Protein AF-A0A813GK64-F1 (afdb_monomer)

Sequence (312 aa):
AVILQTVPEFREGGPAFFWLEVVATAVFTMELILRFLGSESASAFASNGFNMVDLVAVLPGYFDLLMLLFPGSQAEDAKSLRLLRLMWMIRILRLVKVARHSKLLSASVIVLTKVWCSSILVILSALGFLTIVSASLMYYVESDECELLGVSCEGFTSIPAAFWFSISTLTTVGYGDVVPAKTMGKILAGFMSVCGVIVVALAGAMLSFDFADHFSEARWPEDEDRHGRLELQNVKSKELQEFAMEFRRAWDGLAACLKNTAAQQRAKAEVAGEASPLTMMPVLRLIEERGRVLCAEAQACANAIDVATVQD

Organism: Polarella glacialis (NCBI:txid89957)

Secondary structure (DSSP, 8-state):
-TTTTTSGGGSS--HHHHHHHHHHHHHHHHHHHHHHHTSS-HHHHHH-HHHHHHHHHHHHHHHHHHHHH-TT----SHHHHHHHHHHHHHGGGGGHHHHHH-HHHHHHHHHHHHHIIIIIHHHHHHHHHHHHHHHHHHHHHHHHHHHHHT---TT-SSHHHHHHHHHHHHTT---SSS---SHHHHHHHHHHHHHHHHHHHHHHHHHHHHHHHHHHHTTS-TTTHHHHHHHHHHHHHHHHHHHHHHHHHHHHHHHHHHHHHHHHHHHHHHHHT-------HHHHHHHHHHHHHHHHHHHHHHHHHHHHHHH-

Foldseek 3Di:
DLVQCVPPVCVPVDVVVLVVLLVVLVVLVVVLVVVCVVDPDPVSQVPDPLSVLSVQLSVLSVVVVVCVVCVVPPPPDPVVVVVNVVSSVSNVSVVLNVLVVDPVSVLVVVLCVVCVVPLVVVLCVQLVVLLLVLLVVLLVVQVPVCVVVVHDSQQNPDSVSSSVVSVCLLCVVCPVSHDRPDPVNVVSSVVSSVVSVLSVVVSVLSSVLSSVVSVLVVPDDPVCVLVSVLVSLVVNLVVLVVSLVVVLVVLVVVLVVVVVVLVVQVVVCVVVVDDDPDDCVVVSVVSVVVNVVVSVVSVVVSVVSVVVSVPD

Solvent-accessible surface area (backbone atoms only — not comparable to full-atom values): 17233 Å² total; per-residue (Å²): 100,78,79,48,40,73,39,79,92,37,48,78,53,52,73,66,48,56,51,51,47,52,51,53,36,51,53,52,48,50,54,50,49,57,52,56,73,72,38,97,40,74,64,67,44,62,69,34,65,68,51,47,49,54,55,58,35,41,46,46,50,53,50,54,52,50,50,68,75,43,68,85,72,68,60,86,46,73,64,49,60,52,51,51,53,52,40,59,57,46,46,59,51,48,59,57,55,55,23,77,77,31,73,67,46,35,48,50,53,51,48,46,68,69,34,46,82,52,62,50,43,53,46,50,49,52,54,48,50,51,28,53,53,46,6,45,52,46,15,61,59,54,34,68,52,24,73,74,70,76,45,84,46,69,53,30,80,37,49,77,48,14,36,57,48,27,49,33,40,34,70,68,65,55,86,71,86,46,69,67,84,48,72,68,35,44,54,49,51,53,54,49,35,54,54,22,50,53,53,53,52,50,42,52,53,54,51,49,52,54,52,50,52,57,59,48,64,76,70,51,61,87,87,54,45,66,60,53,52,53,52,50,51,52,49,51,40,49,53,53,50,51,50,52,51,52,50,48,53,54,49,55,51,50,55,51,51,53,51,52,51,54,52,51,51,48,57,51,36,67,74,67,74,55,82,78,74,84,76,63,59,66,58,52,51,53,51,56,54,51,54,53,50,53,54,51,49,54,53,51,52,41,52,54,56,62,52,59,71,74,78,116

pLDDT: mean 75.87, std 12.6, range [38.38, 96.44]

Structure (mmCIF, N/CA/C/O backbone):
data_AF-A0A813GK64-F1
#
_entry.id   AF-A0A813GK64-F1
#
loop_
_atom_site.group_PDB
_atom_site.id
_atom_site.type_symbol
_atom_site.label_atom_id
_atom_site.label_alt_id
_atom_site.label_comp_id
_atom_site.label_asym_id
_atom_site.label_entity_id
_atom_site.label_seq_id
_atom_site.pdbx_PDB_ins_code
_atom_site.Cartn_x
_atom_site.Cartn_y
_atom_site.Cartn_z
_atom_site.occupancy
_atom_site.B_iso_or_equiv
_atom_site.auth_seq_id
_atom_site.auth_comp_id
_atom_site.auth_asym_id
_atom_site.auth_atom_id
_atom_site.pdbx_PDB_model_num
ATOM 1 N N . ALA A 1 1 ? -4.326 -24.881 3.198 1.00 62.97 1 ALA A N 1
ATOM 2 C CA . ALA A 1 1 ? -4.149 -25.142 4.642 1.00 62.97 1 ALA A CA 1
ATOM 3 C C . ALA A 1 1 ? -4.355 -23.863 5.447 1.00 62.97 1 ALA A C 1
ATOM 5 O O . ALA A 1 1 ? -5.445 -23.703 5.963 1.00 62.97 1 ALA A O 1
ATOM 6 N N . VAL A 1 2 ? -3.413 -22.910 5.434 1.00 65.69 2 VAL A N 1
ATOM 7 C CA . VAL A 1 2 ? -3.492 -21.652 6.216 1.00 65.69 2 VAL A CA 1
ATOM 8 C C . VAL A 1 2 ? -4.792 -20.862 5.997 1.00 65.69 2 VAL A C 1
ATOM 10 O O . VAL A 1 2 ? -5.431 -20.474 6.963 1.00 65.69 2 VAL A O 1
ATOM 13 N N . ILE A 1 3 ? -5.231 -20.683 4.744 1.00 70.25 3 ILE A N 1
ATOM 14 C CA . ILE A 1 3 ? -6.496 -19.986 4.420 1.00 70.25 3 ILE A CA 1
ATOM 15 C C . ILE A 1 3 ? -7.730 -20.793 4.854 1.00 70.25 3 ILE A C 1
ATOM 17 O O . ILE A 1 3 ? -8.764 -20.223 5.154 1.00 70.25 3 ILE A O 1
ATOM 21 N N . LEU A 1 4 ? -7.643 -22.124 4.893 1.00 70.12 4 LEU A N 1
ATOM 22 C CA . LEU A 1 4 ? -8.776 -22.963 5.296 1.00 70.12 4 LEU A CA 1
ATOM 23 C C . LEU A 1 4 ? -8.896 -23.031 6.822 1.00 70.12 4 LEU A C 1
ATOM 25 O O . LEU A 1 4 ? -10.001 -23.009 7.336 1.00 70.12 4 LEU A O 1
ATOM 29 N N . GLN A 1 5 ? -7.780 -23.013 7.555 1.00 67.88 5 GLN A N 1
ATOM 30 C CA . GLN A 1 5 ? -7.763 -22.998 9.023 1.00 67.88 5 GLN A CA 1
ATOM 31 C C . GLN A 1 5 ? -8.335 -21.708 9.641 1.00 67.88 5 GLN A C 1
ATOM 33 O O . GLN A 1 5 ? -8.610 -21.683 10.841 1.00 67.88 5 GLN A O 1
ATOM 38 N N . THR A 1 6 ? -8.519 -20.635 8.860 1.00 68.75 6 THR A N 1
ATOM 39 C CA . THR A 1 6 ? -9.231 -19.435 9.331 1.00 68.75 6 THR A CA 1
ATOM 40 C C . THR A 1 6 ? -10.748 -19.631 9.361 1.00 68.75 6 THR A C 1
ATOM 42 O O . THR A 1 6 ? -11.433 -18.884 10.060 1.00 68.75 6 THR A O 1
ATOM 45 N N . VAL A 1 7 ? -11.277 -20.636 8.655 1.00 76.12 7 VAL A N 1
ATOM 46 C CA . VAL A 1 7 ? -12.694 -21.008 8.692 1.00 76.12 7 VAL A CA 1
ATOM 47 C C . VAL A 1 7 ? -12.950 -21.839 9.958 1.00 76.12 7 VAL A C 1
ATOM 49 O O . VAL A 1 7 ? -12.248 -22.832 10.166 1.00 76.12 7 VAL A O 1
ATOM 52 N N . PRO A 1 8 ? -13.940 -21.485 10.806 1.00 71.75 8 PRO A N 1
ATOM 53 C CA . PRO A 1 8 ? -14.190 -22.167 12.081 1.00 71.75 8 PRO A CA 1
ATOM 54 C C . PRO A 1 8 ? -14.351 -23.687 11.954 1.00 71.75 8 PRO A C 1
ATOM 56 O O . PRO A 1 8 ? -13.861 -24.424 12.803 1.00 71.75 8 PRO A O 1
ATOM 59 N N . GLU A 1 9 ? -14.967 -24.147 10.863 1.00 73.88 9 GLU A N 1
ATOM 60 C CA . GLU A 1 9 ? -15.233 -25.562 10.564 1.00 73.88 9 GLU A CA 1
ATOM 61 C C . GLU A 1 9 ? -13.963 -26.380 10.278 1.00 73.88 9 GLU A C 1
ATOM 63 O O . GLU A 1 9 ? -13.938 -27.585 10.506 1.00 73.88 9 GLU A O 1
ATOM 68 N N . PHE A 1 10 ? -12.893 -25.732 9.808 1.00 66.50 10 PHE A N 1
ATOM 69 C CA . PHE A 1 10 ? -11.607 -26.361 9.479 1.00 66.50 10 PHE A CA 1
ATOM 70 C C . PHE A 1 10 ? -10.481 -25.920 10.425 1.00 66.50 10 PHE A C 1
ATOM 72 O O . PHE A 1 10 ? -9.304 -26.201 10.177 1.00 66.50 10 PHE A O 1
ATOM 79 N N . ARG A 1 11 ? -10.834 -25.217 11.509 1.00 62.62 11 ARG A N 1
ATOM 80 C CA . ARG A 1 11 ? -9.895 -24.701 12.510 1.00 62.62 11 ARG A CA 1
ATOM 81 C C . ARG A 1 11 ? -9.242 -25.827 13.304 1.00 62.62 11 ARG A C 1
ATOM 83 O O . ARG A 1 11 ? -8.042 -25.773 13.558 1.00 62.62 11 ARG A O 1
ATOM 90 N N . GLU A 1 12 ? -10.000 -26.877 13.610 1.00 60.06 12 GLU A N 1
ATOM 91 C CA . GLU A 1 12 ? -9.480 -28.164 14.087 1.00 60.06 12 GLU A CA 1
ATOM 92 C C . GLU A 1 12 ? -9.006 -29.005 12.902 1.00 60.06 12 GLU A C 1
ATOM 94 O O . GLU A 1 12 ? -9.433 -30.140 12.695 1.00 60.06 12 GLU A O 1
ATOM 99 N N . GLY A 1 13 ? -8.169 -28.407 12.052 1.00 58.81 13 GLY A N 1
ATOM 100 C CA . GLY A 1 13 ? -7.623 -29.080 10.892 1.00 58.81 13 GLY A CA 1
ATOM 101 C C . GLY A 1 13 ? -6.984 -30.391 11.337 1.00 58.81 13 GLY A C 1
ATOM 102 O O . GLY A 1 13 ? -5.944 -30.375 11.989 1.00 58.81 13 GLY A O 1
ATOM 103 N N . GLY A 1 14 ? -7.638 -31.510 11.013 1.00 66.50 14 GLY A N 1
ATOM 104 C CA . GLY A 1 14 ? -7.221 -32.839 11.446 1.00 66.50 14 GLY A CA 1
ATOM 105 C C . GLY A 1 14 ? -5.788 -33.182 11.016 1.00 66.50 14 GLY A C 1
ATOM 106 O O . GLY A 1 14 ? -5.144 -32.410 10.298 1.00 66.50 14 GLY A O 1
ATOM 107 N N . PRO A 1 15 ? -5.276 -34.373 11.372 1.00 75.06 15 PRO A N 1
ATOM 108 C CA . PRO A 1 15 ? -3.882 -34.769 11.132 1.00 75.06 15 PRO A CA 1
ATOM 109 C C . PRO A 1 15 ? -3.409 -34.555 9.683 1.00 75.06 15 PRO A C 1
ATOM 111 O O . PRO A 1 15 ? -2.230 -34.303 9.451 1.00 75.06 15 PRO A O 1
ATOM 114 N N . ALA A 1 16 ? -4.320 -34.577 8.706 1.00 79.62 16 ALA A N 1
ATOM 115 C CA . ALA A 1 16 ? -4.040 -34.258 7.309 1.00 79.62 16 ALA A CA 1
ATOM 116 C C . ALA A 1 16 ? -3.434 -32.856 7.084 1.00 79.62 16 ALA A C 1
ATOM 118 O O . ALA A 1 16 ? -2.511 -32.726 6.283 1.00 79.62 16 ALA A O 1
ATOM 119 N N . PHE A 1 17 ? -3.906 -31.810 7.774 1.00 77.12 17 PHE A N 1
ATOM 120 C CA . PHE A 1 17 ? -3.356 -30.458 7.608 1.00 77.12 17 PHE A CA 1
ATOM 121 C C . PHE A 1 17 ? -1.952 -30.342 8.197 1.00 77.12 17 PHE A C 1
ATOM 123 O O . PHE A 1 17 ? -1.087 -29.738 7.567 1.00 77.12 17 PHE A O 1
ATOM 130 N N . PHE A 1 18 ? -1.713 -30.979 9.344 1.00 77.69 18 PHE A N 1
ATOM 131 C CA . PHE A 1 18 ? -0.379 -31.079 9.932 1.00 77.69 18 PHE A CA 1
ATOM 132 C C . PHE A 1 18 ? 0.593 -31.785 8.978 1.00 77.69 18 PHE A C 1
ATOM 134 O O . PHE A 1 18 ? 1.639 -31.237 8.639 1.00 77.69 18 PHE A O 1
ATOM 141 N N . TRP A 1 19 ? 0.221 -32.960 8.459 1.00 82.69 19 TRP A N 1
ATOM 142 C CA . TRP A 1 19 ? 1.063 -33.695 7.512 1.00 82.69 19 TRP A CA 1
ATOM 143 C C . TRP A 1 19 ? 1.303 -32.926 6.213 1.00 82.69 19 TRP A C 1
ATOM 145 O O . TRP A 1 19 ? 2.420 -32.935 5.703 1.00 82.69 19 TRP A O 1
ATOM 155 N N . LEU A 1 20 ? 0.299 -32.211 5.701 1.00 83.44 20 LEU A N 1
ATOM 156 C CA . LEU A 1 20 ? 0.462 -31.338 4.539 1.00 83.44 20 LEU A CA 1
ATOM 157 C C . LEU A 1 20 ? 1.501 -30.246 4.816 1.00 83.44 20 LEU A C 1
ATOM 159 O O . LEU A 1 20 ? 2.364 -29.999 3.976 1.00 83.44 20 LEU A O 1
ATOM 163 N N . GLU A 1 21 ? 1.464 -29.612 5.987 1.00 81.50 21 GLU A N 1
ATOM 164 C CA . GLU A 1 21 ? 2.440 -28.586 6.361 1.00 81.50 21 GLU A CA 1
ATOM 165 C C . GLU A 1 21 ? 3.851 -29.142 6.549 1.00 81.50 21 GLU A C 1
ATOM 167 O O . GLU A 1 21 ? 4.811 -28.507 6.100 1.00 81.50 21 GLU A O 1
ATOM 172 N N . VAL A 1 22 ? 3.982 -30.331 7.142 1.00 85.06 22 VAL A N 1
ATOM 173 C CA . VAL A 1 22 ? 5.262 -31.037 7.289 1.00 85.06 22 VAL A CA 1
ATOM 174 C C . VAL A 1 22 ? 5.838 -31.391 5.919 1.00 85.06 22 VAL A C 1
ATOM 176 O O . VAL A 1 22 ? 6.984 -31.047 5.637 1.00 85.06 22 VAL A O 1
ATOM 179 N N . VAL A 1 23 ? 5.043 -32.003 5.035 1.00 88.69 23 VAL A N 1
ATOM 180 C CA . VAL A 1 23 ? 5.470 -32.371 3.676 1.00 88.69 23 VAL A CA 1
ATOM 181 C C . VAL A 1 23 ? 5.831 -31.130 2.863 1.00 88.69 23 VAL A C 1
ATOM 183 O O . VAL A 1 23 ? 6.897 -31.091 2.254 1.00 88.69 23 VAL A O 1
ATOM 186 N N . ALA A 1 24 ? 4.999 -30.085 2.886 1.00 85.88 24 ALA A N 1
ATOM 187 C CA . ALA A 1 24 ? 5.283 -28.839 2.177 1.00 85.88 24 ALA A CA 1
ATOM 188 C C . ALA A 1 24 ? 6.566 -28.170 2.690 1.00 85.88 24 ALA A C 1
ATOM 190 O O . ALA A 1 24 ? 7.374 -27.692 1.898 1.00 85.88 24 ALA A O 1
ATOM 191 N N . THR A 1 25 ? 6.777 -28.159 4.010 1.00 88.31 25 THR A N 1
ATOM 192 C CA . THR A 1 25 ? 8.006 -27.623 4.606 1.00 88.31 25 THR A CA 1
ATOM 193 C C . THR A 1 25 ? 9.211 -28.459 4.183 1.00 88.31 25 THR A C 1
ATOM 195 O O . THR A 1 25 ? 10.191 -27.881 3.732 1.00 88.31 25 THR A O 1
ATOM 198 N N . ALA A 1 26 ? 9.126 -29.791 4.218 1.00 90.81 26 ALA A N 1
ATOM 199 C CA . ALA A 1 26 ? 10.206 -30.676 3.784 1.00 90.81 26 ALA A CA 1
ATOM 200 C C . ALA A 1 26 ? 10.578 -30.474 2.305 1.00 90.81 26 ALA A C 1
ATOM 202 O O . ALA A 1 26 ? 11.758 -30.339 1.984 1.00 90.81 26 ALA A O 1
ATOM 203 N N . VAL A 1 27 ? 9.584 -30.388 1.412 1.00 90.75 27 VAL A N 1
ATOM 204 C CA . VAL A 1 27 ? 9.802 -30.122 -0.020 1.00 90.75 27 VAL A CA 1
ATOM 205 C C . VAL A 1 27 ? 10.472 -28.761 -0.227 1.00 90.75 27 VAL A C 1
ATOM 207 O O . VAL A 1 27 ? 11.447 -28.670 -0.970 1.00 90.75 27 VAL A O 1
ATOM 210 N N . PHE A 1 28 ? 10.015 -27.712 0.465 1.00 88.56 28 PHE A N 1
ATOM 211 C CA . PHE A 1 28 ? 10.621 -26.381 0.361 1.00 88.56 28 PHE A CA 1
ATOM 212 C C . PHE A 1 28 ? 12.027 -26.306 0.949 1.00 88.56 28 PHE A C 1
ATOM 214 O O . PHE A 1 28 ? 12.868 -25.599 0.396 1.00 88.56 28 PHE A O 1
ATOM 221 N N . THR A 1 29 ? 12.306 -27.021 2.038 1.00 90.94 29 THR A N 1
ATOM 222 C CA . THR A 1 29 ? 13.667 -27.127 2.567 1.00 90.94 29 THR A CA 1
ATOM 223 C C . THR A 1 29 ? 14.564 -27.854 1.574 1.00 90.94 29 THR A C 1
ATOM 225 O O . THR A 1 29 ? 15.669 -27.394 1.310 1.00 90.94 29 THR A O 1
ATOM 228 N N . MET A 1 30 ? 14.100 -28.961 0.990 1.00 92.88 30 MET A N 1
ATOM 229 C CA . MET A 1 30 ? 14.867 -29.701 -0.012 1.00 92.88 30 MET A CA 1
ATOM 230 C C . MET A 1 30 ? 15.205 -28.809 -1.212 1.00 92.88 30 MET A C 1
ATOM 232 O O . MET A 1 30 ? 16.362 -28.731 -1.611 1.00 92.88 30 MET A O 1
ATOM 236 N N . GLU A 1 31 ? 14.224 -28.079 -1.741 1.00 90.81 31 GLU A N 1
ATOM 237 C CA . GLU A 1 31 ? 14.421 -27.094 -2.809 1.00 90.81 31 GLU A CA 1
ATOM 238 C C . GLU A 1 31 ? 15.446 -26.011 -2.419 1.00 90.81 31 GLU A C 1
ATOM 240 O O . GLU A 1 31 ? 16.334 -25.688 -3.209 1.00 90.81 31 GLU A O 1
ATOM 245 N N . LEU A 1 32 ? 15.365 -25.483 -1.190 1.00 89.56 32 LEU A N 1
ATOM 246 C CA . LEU A 1 32 ? 16.297 -24.480 -0.667 1.00 89.56 32 LEU A CA 1
ATOM 247 C C . LEU A 1 32 ? 17.729 -25.028 -0.556 1.00 89.56 32 LEU A C 1
ATOM 249 O O . LEU A 1 32 ? 18.671 -24.352 -0.964 1.00 89.56 32 LEU A O 1
ATOM 253 N N . ILE A 1 33 ? 17.894 -26.255 -0.051 1.00 91.31 33 ILE A N 1
ATOM 254 C CA . ILE A 1 33 ? 19.194 -26.926 0.082 1.00 91.31 33 ILE A CA 1
ATOM 255 C C . ILE A 1 33 ? 19.804 -27.178 -1.295 1.00 91.31 33 ILE A C 1
ATOM 257 O O . ILE A 1 33 ? 20.963 -26.837 -1.512 1.00 91.31 33 ILE A O 1
ATOM 261 N N . LEU A 1 34 ? 19.035 -27.728 -2.240 1.00 91.12 34 LEU A N 1
ATOM 262 C CA . LEU A 1 34 ? 19.522 -27.988 -3.598 1.00 91.12 34 LEU A CA 1
ATOM 263 C C . LEU A 1 34 ? 20.012 -26.700 -4.275 1.00 91.12 34 LEU A C 1
ATOM 265 O O . LEU A 1 34 ? 21.062 -26.703 -4.913 1.00 91.12 34 LEU A O 1
ATOM 269 N N . ARG A 1 35 ? 19.300 -25.580 -4.088 1.00 88.25 35 ARG A N 1
ATOM 270 C CA . ARG A 1 35 ? 19.735 -24.269 -4.593 1.00 88.25 35 ARG A CA 1
ATOM 271 C C . ARG A 1 35 ? 20.977 -23.740 -3.886 1.00 88.25 35 ARG A C 1
ATOM 273 O O . ARG A 1 35 ? 21.823 -23.140 -4.538 1.00 88.25 35 ARG A O 1
ATOM 280 N N . PHE A 1 36 ? 21.086 -23.940 -2.576 1.00 90.56 36 PHE A N 1
ATOM 281 C CA . PHE A 1 36 ? 22.264 -23.528 -1.819 1.00 90.56 36 PHE A CA 1
ATOM 282 C C . PHE A 1 36 ? 23.514 -24.293 -2.272 1.00 90.56 36 PHE A C 1
ATOM 284 O O . PHE A 1 36 ? 24.551 -23.679 -2.497 1.00 90.56 36 PHE A O 1
ATOM 291 N N . LEU A 1 37 ? 23.397 -25.608 -2.483 1.00 90.31 37 LEU A N 1
ATOM 292 C CA . LEU A 1 37 ? 24.488 -26.453 -2.980 1.00 90.31 37 LEU A CA 1
ATOM 293 C C . LEU A 1 37 ? 24.905 -26.113 -4.419 1.00 90.31 37 LEU A C 1
ATOM 295 O O . LEU A 1 37 ? 26.062 -26.302 -4.774 1.00 90.31 37 LEU A O 1
ATOM 299 N N . GLY A 1 38 ? 23.974 -25.618 -5.239 1.00 87.44 38 GLY A N 1
ATOM 300 C CA . GLY A 1 38 ? 24.255 -25.142 -6.596 1.00 87.44 38 GLY A CA 1
ATOM 301 C C . GLY A 1 38 ? 24.774 -23.701 -6.681 1.00 87.44 38 GLY A C 1
ATOM 302 O O . GLY A 1 38 ? 25.034 -23.230 -7.784 1.00 87.44 38 GLY A O 1
ATOM 303 N N . SER A 1 39 ? 24.892 -22.984 -5.558 1.00 88.69 39 SER A N 1
ATOM 304 C CA . SER A 1 39 ? 25.392 -21.605 -5.516 1.00 88.69 39 SER A CA 1
ATOM 305 C C . SER A 1 39 ? 26.914 -21.571 -5.407 1.00 88.69 39 SER A C 1
ATOM 307 O O . SER A 1 39 ? 27.506 -22.334 -4.649 1.00 88.69 39 SER A O 1
ATOM 309 N N . GLU A 1 40 ? 27.550 -20.624 -6.095 1.00 84.81 40 GLU A N 1
ATOM 310 C CA . GLU A 1 40 ? 29.008 -20.437 -6.071 1.00 84.81 40 GLU A CA 1
ATOM 311 C C . GLU A 1 40 ? 29.537 -20.048 -4.679 1.00 84.81 40 GLU A C 1
ATOM 313 O O . GLU A 1 40 ? 30.668 -20.366 -4.318 1.00 84.81 40 GLU A O 1
ATOM 318 N N . SER A 1 41 ? 28.720 -19.358 -3.875 1.00 89.00 41 SER A N 1
ATOM 319 C CA . SER A 1 41 ? 29.043 -19.020 -2.485 1.00 89.00 41 SER A CA 1
ATOM 320 C C . SER A 1 41 ? 27.792 -18.746 -1.643 1.00 89.00 41 SER A C 1
ATOM 322 O O . SER A 1 41 ? 26.715 -18.439 -2.165 1.00 89.00 41 SER A O 1
ATOM 324 N N . ALA A 1 42 ? 27.937 -18.799 -0.314 1.00 85.00 42 ALA A N 1
ATOM 325 C CA . ALA A 1 42 ? 26.864 -18.446 0.621 1.00 85.00 42 ALA A CA 1
ATOM 326 C C . ALA A 1 42 ? 26.474 -16.957 0.539 1.00 85.00 42 ALA A C 1
ATOM 328 O O . ALA A 1 42 ? 25.310 -16.610 0.730 1.00 85.00 42 ALA A O 1
ATOM 329 N N . SER A 1 43 ? 27.429 -16.078 0.215 1.00 85.56 43 SER A N 1
ATOM 330 C CA . SER A 1 43 ? 27.175 -14.643 0.052 1.00 85.56 43 SER A CA 1
ATOM 331 C C . SER A 1 43 ? 26.361 -14.353 -1.211 1.00 85.56 43 SER A C 1
ATOM 333 O O . SER A 1 43 ? 25.373 -13.627 -1.132 1.00 85.56 43 SER A O 1
ATOM 335 N N . ALA A 1 44 ? 26.696 -14.995 -2.336 1.00 83.62 44 ALA A N 1
ATOM 336 C CA . ALA A 1 44 ? 25.911 -14.906 -3.570 1.00 83.62 44 ALA A CA 1
ATOM 337 C C . ALA A 1 44 ? 24.492 -15.478 -3.399 1.00 83.62 44 ALA A C 1
ATOM 339 O O . ALA A 1 44 ? 23.528 -14.987 -3.983 1.00 83.62 44 ALA A O 1
ATOM 340 N N . PHE A 1 45 ? 24.341 -16.498 -2.550 1.00 87.56 45 PHE A N 1
ATOM 341 C CA . PHE A 1 45 ? 23.028 -17.035 -2.218 1.00 87.56 45 PHE A CA 1
ATOM 342 C C . PHE A 1 45 ? 22.186 -16.043 -1.404 1.00 87.56 45 PHE A C 1
ATOM 344 O O . PHE A 1 45 ? 20.999 -15.880 -1.689 1.00 87.56 45 PHE A O 1
ATOM 351 N N . ALA A 1 46 ? 22.795 -15.388 -0.411 1.00 85.06 46 ALA A N 1
ATOM 352 C CA . ALA A 1 46 ? 22.127 -14.441 0.479 1.00 85.06 46 ALA A CA 1
ATOM 353 C C . ALA A 1 46 ? 21.826 -13.085 -0.181 1.00 85.06 46 ALA A C 1
ATOM 355 O O . ALA A 1 46 ? 20.859 -12.430 0.201 1.00 85.06 46 ALA A O 1
ATOM 356 N N . SER A 1 47 ? 22.606 -12.671 -1.184 1.00 84.94 47 SER A N 1
ATOM 357 C CA . SER A 1 47 ? 22.350 -11.437 -1.939 1.00 84.94 47 SER A CA 1
ATOM 358 C C . SER A 1 47 ? 21.144 -11.543 -2.880 1.00 84.94 47 SER A C 1
ATOM 360 O O . SER A 1 47 ? 20.586 -10.526 -3.289 1.00 84.94 47 SER A O 1
ATOM 362 N N . ASN A 1 48 ? 20.691 -12.758 -3.201 1.00 83.56 48 ASN A N 1
ATOM 363 C CA . ASN A 1 48 ? 19.501 -12.972 -4.013 1.00 83.56 48 ASN A CA 1
ATOM 364 C C . ASN A 1 48 ? 18.221 -12.850 -3.164 1.00 83.56 48 ASN A C 1
ATOM 366 O O . ASN A 1 48 ? 17.901 -13.725 -2.355 1.00 83.56 48 ASN A O 1
ATOM 370 N N . GLY A 1 49 ? 17.441 -11.790 -3.402 1.00 81.31 49 GLY A N 1
ATOM 371 C CA . GLY A 1 49 ? 16.210 -11.503 -2.658 1.00 81.31 49 GLY A CA 1
ATOM 372 C C . GLY A 1 49 ? 15.183 -12.644 -2.656 1.00 81.31 49 GLY A C 1
ATOM 373 O O . GLY A 1 49 ? 14.568 -12.910 -1.623 1.00 81.31 49 GLY A O 1
ATOM 374 N N . PHE A 1 50 ? 15.041 -13.397 -3.752 1.00 82.12 50 PHE A N 1
ATOM 375 C CA . PHE A 1 50 ? 14.113 -14.536 -3.794 1.00 82.12 50 PHE A CA 1
ATOM 376 C C . PHE A 1 50 ? 14.574 -15.703 -2.909 1.00 82.12 50 PHE A C 1
ATOM 378 O O . PHE A 1 50 ? 13.742 -16.427 -2.362 1.00 82.12 50 PHE A O 1
ATOM 385 N N . ASN A 1 51 ? 15.884 -15.885 -2.723 1.00 87.31 51 ASN A N 1
ATOM 386 C CA . ASN A 1 51 ? 16.415 -16.911 -1.821 1.00 87.31 51 ASN A CA 1
ATOM 387 C C . ASN A 1 51 ? 16.195 -16.534 -0.348 1.00 87.31 51 ASN A C 1
ATOM 389 O O . ASN A 1 51 ? 15.911 -17.407 0.471 1.00 87.31 51 ASN A O 1
ATOM 393 N N . MET A 1 52 ? 16.250 -15.239 -0.015 1.00 85.81 52 MET A N 1
ATOM 394 C CA . MET A 1 52 ? 15.883 -14.745 1.319 1.00 85.81 52 MET A CA 1
ATOM 395 C C . MET A 1 52 ? 14.399 -14.959 1.621 1.00 85.81 52 MET A C 1
ATOM 397 O O . MET A 1 52 ? 14.057 -15.439 2.702 1.00 85.81 52 MET A O 1
ATOM 401 N N . VAL A 1 53 ? 13.518 -14.691 0.653 1.00 85.19 53 VAL A N 1
ATO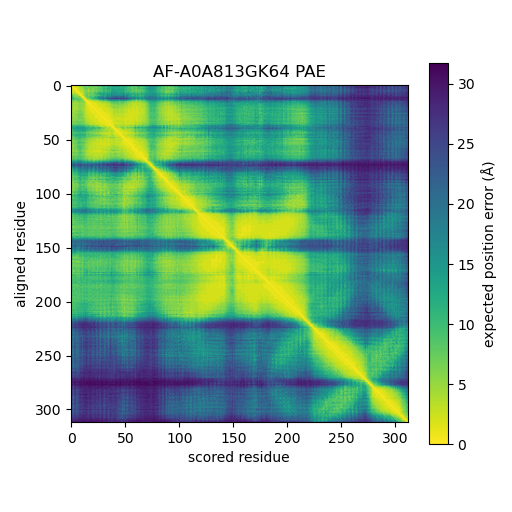M 402 C CA . VAL A 1 53 ? 12.086 -15.006 0.779 1.00 85.19 53 VAL A CA 1
ATOM 403 C C . VAL A 1 53 ? 11.874 -16.507 0.998 1.00 85.19 53 VAL A C 1
ATOM 405 O O . VAL A 1 53 ? 11.105 -16.890 1.880 1.00 85.19 53 VAL A O 1
ATOM 408 N N . ASP A 1 54 ? 12.583 -17.367 0.259 1.00 85.88 54 ASP A N 1
ATOM 409 C CA . ASP A 1 54 ? 12.476 -18.822 0.412 1.00 85.88 54 ASP A CA 1
ATOM 410 C C . ASP A 1 54 ? 12.929 -19.312 1.793 1.00 85.88 54 ASP A C 1
ATOM 412 O O . ASP A 1 54 ? 12.273 -20.187 2.367 1.00 85.88 54 ASP A O 1
ATOM 416 N N . LEU A 1 55 ? 14.007 -18.733 2.332 1.00 87.88 55 LEU A N 1
ATOM 417 C CA . LEU A 1 55 ? 14.508 -19.024 3.675 1.00 87.88 55 LEU A CA 1
ATOM 418 C C . LEU A 1 55 ? 13.461 -18.660 4.736 1.00 87.88 55 LEU A C 1
ATOM 420 O O . LEU A 1 55 ? 13.084 -19.503 5.551 1.00 87.88 55 LEU A O 1
ATOM 424 N N . VAL A 1 56 ? 12.934 -17.432 4.686 1.00 87.31 56 VAL A N 1
ATOM 425 C CA . VAL A 1 56 ? 11.924 -16.945 5.640 1.00 87.31 56 VAL A CA 1
ATOM 426 C C . VAL A 1 56 ? 10.630 -17.758 5.549 1.00 87.31 56 VAL A C 1
ATOM 428 O O . VAL A 1 56 ? 10.016 -18.068 6.567 1.00 87.31 56 VAL A O 1
ATOM 431 N N . ALA A 1 57 ? 10.235 -18.171 4.346 1.00 84.62 57 ALA A N 1
ATOM 432 C CA . ALA A 1 57 ? 9.020 -18.943 4.103 1.00 84.62 57 ALA A CA 1
ATOM 433 C C . ALA A 1 57 ? 9.036 -20.352 4.740 1.00 84.62 57 ALA A C 1
ATOM 435 O O . ALA A 1 57 ? 7.973 -2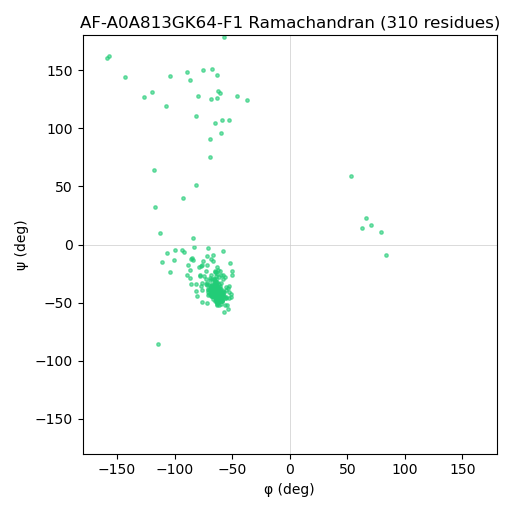0.942 4.982 1.00 84.62 57 ALA A O 1
ATOM 436 N N . VAL A 1 58 ? 10.221 -20.901 5.014 1.00 87.38 58 VAL A N 1
ATOM 437 C CA . VAL A 1 58 ? 10.417 -22.221 5.629 1.00 87.38 58 VAL A CA 1
ATOM 438 C C . VAL A 1 58 ? 10.450 -22.147 7.166 1.00 87.38 58 VAL A C 1
ATOM 440 O O . VAL A 1 58 ? 10.020 -23.099 7.822 1.00 87.38 58 VAL A O 1
A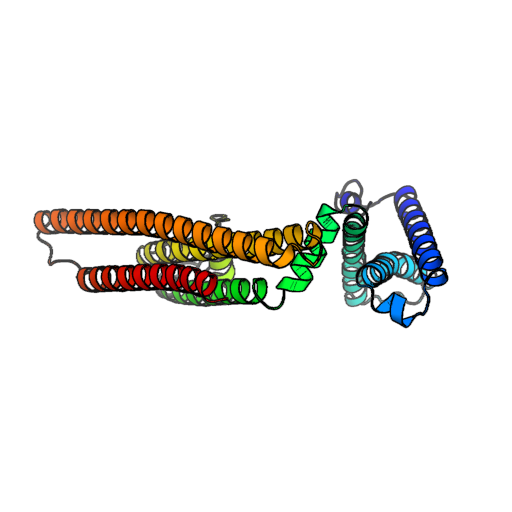TOM 443 N N . LEU A 1 59 ? 10.835 -21.000 7.747 1.00 86.38 59 LEU A N 1
ATOM 444 C CA . LEU A 1 59 ? 10.947 -20.800 9.203 1.00 86.38 59 LEU A CA 1
ATOM 445 C C . LEU A 1 59 ? 9.698 -21.213 10.006 1.00 86.38 59 LEU A C 1
ATOM 447 O O . LEU A 1 59 ? 9.866 -21.919 11.002 1.00 86.38 59 LEU A O 1
ATOM 451 N N . PRO A 1 60 ? 8.454 -20.874 9.598 1.00 84.25 60 PRO A N 1
ATOM 452 C CA . PRO A 1 60 ? 7.275 -21.230 10.384 1.00 84.25 60 PRO A CA 1
ATOM 453 C C . PRO A 1 60 ? 7.068 -22.737 10.569 1.00 84.25 60 PRO A C 1
ATOM 455 O O . PRO A 1 60 ? 6.459 -23.138 11.550 1.00 84.25 60 PRO A O 1
ATOM 458 N N . GLY A 1 61 ? 7.532 -23.572 9.630 1.00 82.75 61 GLY A N 1
ATOM 459 C CA . GLY A 1 61 ? 7.387 -25.029 9.740 1.00 82.75 61 GLY A CA 1
ATOM 460 C C . GLY A 1 61 ? 8.386 -25.643 10.722 1.00 82.75 61 GLY A C 1
ATOM 461 O O . GLY A 1 61 ? 8.043 -26.555 11.469 1.00 82.75 61 GLY A O 1
ATOM 462 N N . TYR A 1 62 ? 9.607 -25.102 10.776 1.00 85.06 62 TYR A N 1
ATOM 463 C CA . TYR A 1 62 ? 10.602 -25.514 11.769 1.00 85.06 62 TYR A CA 1
ATOM 464 C C . TYR A 1 62 ? 10.266 -25.022 13.171 1.00 85.06 62 TYR A C 1
ATOM 466 O O . TYR A 1 62 ? 10.530 -25.736 14.134 1.00 85.06 62 TYR A O 1
ATOM 474 N N . PHE A 1 63 ? 9.670 -23.834 13.291 1.00 82.88 63 PHE A N 1
ATOM 475 C CA . PHE A 1 63 ? 9.225 -23.314 14.580 1.00 82.88 63 PHE A CA 1
ATOM 476 C C . PHE A 1 63 ? 8.143 -24.201 15.208 1.00 82.88 63 PHE A C 1
ATOM 478 O O . PHE A 1 63 ? 8.261 -24.574 16.373 1.00 82.88 63 PHE A O 1
ATOM 485 N N . ASP A 1 64 ? 7.146 -24.617 14.423 1.00 79.00 64 ASP A N 1
ATOM 486 C CA . ASP A 1 64 ? 6.108 -25.548 14.878 1.00 79.00 64 ASP A CA 1
ATOM 487 C C . ASP A 1 64 ? 6.693 -26.906 15.305 1.00 79.00 64 ASP A C 1
ATOM 489 O O . ASP A 1 64 ? 6.327 -27.440 16.352 1.00 79.00 64 ASP A O 1
ATOM 493 N N . LEU A 1 65 ? 7.647 -27.449 14.536 1.00 80.50 65 LEU A N 1
ATOM 494 C CA . LEU A 1 65 ? 8.324 -28.703 14.881 1.00 80.50 65 LEU A CA 1
ATOM 495 C C . LEU A 1 65 ? 9.154 -28.575 16.168 1.00 80.50 65 LEU A C 1
ATOM 497 O O . LEU A 1 65 ? 9.134 -29.473 17.009 1.00 80.50 65 LEU A O 1
ATOM 501 N N . LEU A 1 66 ? 9.863 -27.454 16.339 1.00 81.25 66 LEU A N 1
ATOM 502 C CA . LEU A 1 66 ? 10.632 -27.150 17.544 1.00 81.25 66 LEU A CA 1
ATOM 503 C C . LEU A 1 66 ? 9.717 -27.076 18.772 1.00 81.25 66 LEU A C 1
ATOM 505 O O . LEU A 1 66 ? 10.036 -27.654 19.808 1.00 81.25 66 LEU A O 1
ATOM 509 N N . MET A 1 67 ? 8.563 -26.417 18.650 1.00 75.25 67 MET A N 1
ATOM 510 C CA . MET A 1 67 ? 7.601 -26.302 19.745 1.00 75.25 67 MET A CA 1
ATOM 511 C C . MET A 1 67 ? 7.022 -27.668 20.152 1.00 75.25 67 MET A C 1
ATOM 513 O O . MET A 1 67 ? 6.807 -27.916 21.336 1.00 75.25 67 MET A O 1
ATOM 517 N N . LEU A 1 68 ? 6.831 -28.575 19.189 1.00 75.94 68 LEU A N 1
ATOM 518 C CA . LEU A 1 68 ? 6.372 -29.944 19.439 1.00 75.94 68 LEU A CA 1
ATOM 519 C C . LEU A 1 68 ? 7.449 -30.829 20.095 1.00 75.94 68 LEU A C 1
ATOM 521 O O . LEU A 1 68 ? 7.120 -31.700 20.898 1.00 75.94 68 LEU A O 1
ATOM 525 N N . LEU A 1 69 ? 8.728 -30.604 19.777 1.00 77.75 69 LEU A N 1
ATOM 526 C CA . LEU A 1 69 ? 9.870 -31.336 20.347 1.00 77.75 69 LEU A CA 1
ATOM 527 C C . LEU A 1 69 ? 10.253 -30.867 21.759 1.00 77.75 69 LEU A C 1
ATOM 529 O O . LEU A 1 69 ? 10.786 -31.658 22.536 1.00 77.75 69 LEU A O 1
ATOM 533 N N . PHE A 1 70 ? 9.961 -29.611 22.106 1.00 76.44 70 PHE A N 1
ATOM 534 C CA . PHE A 1 70 ? 10.236 -29.029 23.423 1.00 76.44 70 PHE A CA 1
ATOM 535 C C . PHE A 1 70 ? 8.944 -28.602 24.147 1.00 76.44 70 PHE A C 1
ATOM 537 O O . PHE A 1 70 ? 8.767 -27.428 24.475 1.00 76.44 70 PHE A O 1
ATOM 544 N N . PRO A 1 71 ? 8.045 -29.549 24.484 1.00 65.12 71 PRO A N 1
ATOM 545 C CA . PRO A 1 71 ? 6.770 -29.243 25.135 1.00 65.12 71 PRO A CA 1
ATOM 546 C C . PRO A 1 71 ? 6.926 -28.695 26.564 1.00 65.12 71 PRO A C 1
ATOM 548 O O . PRO A 1 71 ? 5.947 -28.247 27.145 1.00 65.12 71 PRO A O 1
ATOM 551 N N . GLY A 1 72 ? 8.133 -28.725 27.146 1.00 59.81 72 GLY A N 1
ATOM 552 C CA . GLY A 1 72 ? 8.440 -28.184 28.477 1.00 59.81 72 GLY A CA 1
ATOM 553 C C . GLY A 1 72 ? 8.755 -26.684 28.509 1.00 59.81 72 GLY A C 1
ATOM 554 O O . GLY A 1 72 ? 8.764 -26.096 29.584 1.00 59.81 72 GLY A O 1
ATOM 555 N N . SER A 1 73 ? 8.970 -26.039 27.356 1.00 55.78 73 SER A N 1
ATOM 556 C CA . SER A 1 73 ? 9.074 -24.578 27.253 1.00 55.78 73 SER A CA 1
ATOM 557 C C . SER A 1 73 ? 7.716 -23.957 26.928 1.00 55.78 73 SER A C 1
ATOM 559 O O . SER A 1 73 ? 7.641 -23.054 26.089 1.00 55.78 73 SER A O 1
ATOM 561 N N . GLN A 1 74 ? 6.635 -24.471 27.536 1.00 52.28 74 GLN A N 1
ATOM 562 C CA . GLN A 1 74 ? 5.325 -23.826 27.469 1.00 52.28 74 GLN A CA 1
ATOM 563 C C . GLN A 1 74 ? 5.475 -22.434 28.062 1.00 52.28 74 GLN A C 1
ATOM 565 O O . GLN A 1 74 ? 5.461 -22.224 29.270 1.00 52.28 74 GLN A O 1
ATOM 570 N N . ALA A 1 75 ? 5.683 -21.468 27.184 1.00 53.06 75 ALA A N 1
ATOM 571 C CA . ALA A 1 75 ? 5.538 -20.083 27.521 1.00 53.06 75 ALA A CA 1
ATOM 572 C C . ALA A 1 75 ? 4.039 -19.862 27.738 1.00 53.06 75 ALA A C 1
ATOM 574 O O . ALA A 1 75 ? 3.314 -19.551 26.797 1.00 53.06 75 ALA A O 1
ATOM 575 N N . GLU A 1 76 ? 3.590 -20.036 28.983 1.00 53.75 76 GLU A N 1
ATOM 576 C CA . GLU A 1 76 ? 2.257 -19.648 29.470 1.00 53.75 76 GLU A CA 1
ATOM 577 C C . GLU A 1 76 ? 1.979 -18.141 29.288 1.00 53.75 76 GLU A C 1
ATOM 579 O O . GLU A 1 76 ? 0.867 -17.658 29.483 1.00 53.75 76 GLU A O 1
ATOM 584 N N . ASP A 1 77 ? 2.981 -17.381 28.848 1.00 57.69 77 ASP A N 1
ATOM 585 C CA . ASP A 1 77 ? 2.854 -15.988 28.475 1.00 57.69 77 ASP A CA 1
ATOM 586 C C . ASP A 1 77 ? 2.023 -15.802 27.199 1.00 57.69 77 ASP A C 1
ATOM 588 O O . ASP A 1 77 ? 2.398 -16.234 26.112 1.00 57.69 77 ASP A O 1
ATOM 592 N N . ALA A 1 78 ? 0.977 -14.978 27.271 1.00 53.56 78 ALA A N 1
ATOM 593 C CA . ALA A 1 78 ? 0.216 -14.485 26.115 1.00 53.56 78 ALA A CA 1
ATOM 594 C C . ALA A 1 78 ? 1.088 -13.853 24.996 1.00 53.56 78 ALA A C 1
ATOM 596 O O . ALA A 1 78 ? 0.629 -13.669 23.864 1.00 53.56 78 ALA A O 1
ATOM 597 N N . LYS A 1 79 ? 2.356 -13.522 25.290 1.00 56.78 79 LYS A N 1
ATOM 598 C CA . LYS A 1 79 ? 3.364 -13.091 24.309 1.00 56.78 79 LYS A CA 1
ATOM 599 C C . LYS A 1 79 ? 3.788 -14.222 23.364 1.00 56.78 79 LYS A C 1
ATOM 601 O O . LYS A 1 79 ? 3.969 -13.953 22.179 1.00 56.78 79 LYS A O 1
ATOM 606 N N . SER A 1 80 ? 3.882 -15.466 23.834 1.00 61.62 80 SER A N 1
ATOM 607 C CA . SER A 1 80 ? 4.240 -16.628 23.008 1.00 61.62 80 SER A CA 1
ATOM 608 C C . SER A 1 80 ? 3.136 -16.962 22.002 1.00 61.62 80 SER A C 1
ATOM 610 O O . SER A 1 80 ? 3.414 -17.139 20.820 1.00 61.62 80 SER A O 1
ATOM 612 N N . LEU A 1 81 ? 1.871 -16.902 22.432 1.00 62.97 81 LEU A N 1
ATOM 613 C CA . LEU A 1 81 ? 0.697 -17.101 21.577 1.00 62.97 81 LEU A CA 1
ATOM 614 C C . LEU A 1 81 ? 0.563 -16.002 20.512 1.00 62.97 81 LEU A C 1
ATOM 616 O O . LEU A 1 81 ? 0.115 -16.258 19.392 1.00 62.97 81 LEU A O 1
ATOM 620 N N . ARG A 1 82 ? 0.970 -14.766 20.834 1.00 65.38 82 ARG A N 1
ATOM 621 C CA . ARG A 1 82 ? 1.012 -13.660 19.866 1.00 65.38 82 ARG A CA 1
ATOM 622 C C . ARG A 1 82 ? 2.120 -13.860 18.830 1.00 65.38 82 ARG A C 1
ATOM 624 O O . ARG A 1 82 ? 1.873 -13.649 17.646 1.00 65.38 82 ARG A O 1
ATOM 631 N N . LEU A 1 83 ? 3.307 -14.292 19.257 1.00 67.38 83 LEU A N 1
ATOM 632 C CA . LEU A 1 83 ? 4.430 -14.592 18.363 1.00 67.38 83 LEU A CA 1
ATOM 633 C C . LEU A 1 83 ? 4.131 -15.787 17.447 1.00 67.38 83 LEU A C 1
ATOM 635 O O . LEU A 1 83 ? 4.378 -15.703 16.248 1.00 67.38 83 LEU A O 1
ATOM 639 N N . LEU A 1 84 ? 3.506 -16.842 17.977 1.00 67.06 84 LEU A N 1
ATOM 640 C CA . LEU A 1 84 ? 3.002 -17.983 17.204 1.00 67.06 84 LEU A CA 1
ATOM 641 C C . LEU A 1 84 ? 2.039 -17.538 16.099 1.00 67.06 84 LEU A C 1
ATOM 643 O O . LEU A 1 84 ? 2.188 -17.924 14.941 1.00 67.06 84 LEU A O 1
ATOM 647 N N . ARG A 1 85 ? 1.096 -16.646 16.426 1.00 69.88 85 ARG A N 1
ATOM 648 C CA . ARG A 1 85 ? 0.139 -16.113 15.447 1.00 69.88 85 ARG A CA 1
ATOM 649 C C . ARG A 1 85 ? 0.829 -15.347 14.316 1.00 69.88 85 ARG A C 1
ATOM 651 O O . ARG A 1 85 ? 0.455 -15.508 13.157 1.00 69.88 85 ARG A O 1
ATOM 658 N N . LEU A 1 86 ? 1.843 -14.541 14.636 1.00 73.44 86 LEU A N 1
ATOM 659 C CA . LEU A 1 86 ? 2.634 -13.817 13.634 1.00 73.44 86 LEU A CA 1
ATOM 660 C C . LEU A 1 86 ? 3.470 -14.775 12.769 1.00 73.44 86 LEU A C 1
ATOM 662 O O . LEU A 1 86 ? 3.532 -14.603 11.551 1.00 73.44 86 LEU A O 1
ATOM 666 N N . MET A 1 87 ? 4.047 -15.824 13.365 1.00 73.25 87 MET A N 1
ATOM 667 C CA . MET A 1 87 ? 4.770 -16.873 12.634 1.00 73.25 87 MET A CA 1
ATOM 668 C C . MET A 1 87 ? 3.869 -17.608 11.638 1.00 73.25 87 MET A C 1
ATOM 670 O O . MET A 1 87 ? 4.297 -17.926 10.528 1.00 73.25 87 MET A O 1
ATOM 674 N N . TRP A 1 88 ? 2.600 -17.820 11.979 1.00 74.06 88 TRP A N 1
ATOM 675 C CA . TRP A 1 88 ? 1.636 -18.421 11.060 1.00 74.06 88 TRP A CA 1
ATOM 676 C C . TRP A 1 88 ? 1.258 -17.492 9.903 1.00 74.06 88 TRP A C 1
ATOM 678 O O . TRP A 1 88 ? 1.123 -17.965 8.775 1.00 74.06 88 TRP A O 1
ATOM 688 N N . MET A 1 89 ? 1.183 -16.174 10.128 1.00 74.88 89 MET A N 1
ATOM 689 C CA . MET A 1 89 ? 0.977 -15.200 9.045 1.00 74.88 89 MET A CA 1
ATOM 690 C C . MET A 1 89 ? 2.152 -15.175 8.061 1.00 74.88 89 MET A C 1
ATOM 692 O O . MET A 1 89 ? 1.931 -15.049 6.862 1.00 74.88 89 MET A O 1
ATOM 696 N N . ILE A 1 90 ? 3.387 -15.392 8.526 1.00 80.94 90 ILE A N 1
ATOM 697 C CA . ILE A 1 90 ? 4.589 -15.445 7.671 1.00 80.94 90 ILE A CA 1
ATOM 698 C C . ILE A 1 90 ? 4.511 -16.560 6.618 1.00 80.94 90 ILE A C 1
ATOM 700 O O . ILE A 1 90 ? 5.110 -16.441 5.549 1.00 80.94 90 ILE A O 1
ATOM 704 N N . ARG A 1 91 ? 3.698 -17.604 6.831 1.00 77.62 91 ARG A N 1
ATOM 705 C CA . ARG A 1 91 ? 3.442 -18.633 5.807 1.00 77.62 91 ARG A CA 1
ATOM 706 C C . ARG A 1 91 ? 2.824 -18.056 4.535 1.00 77.62 91 ARG A C 1
ATOM 708 O O . ARG A 1 91 ? 3.036 -18.639 3.476 1.00 77.62 91 ARG A O 1
ATOM 715 N N . ILE A 1 92 ? 2.113 -16.923 4.602 1.00 80.94 92 ILE A N 1
ATOM 716 C CA . ILE A 1 92 ? 1.558 -16.261 3.412 1.00 80.94 92 ILE A CA 1
ATOM 717 C C . ILE A 1 92 ? 2.659 -15.788 2.457 1.00 80.94 92 ILE A C 1
ATOM 719 O O . ILE A 1 92 ? 2.445 -15.762 1.249 1.00 80.94 92 ILE A O 1
ATOM 723 N N . LEU A 1 93 ? 3.873 -15.524 2.963 1.00 79.81 93 LEU A N 1
ATOM 724 C CA . LEU A 1 93 ? 5.029 -15.171 2.136 1.00 79.81 93 LEU A CA 1
ATOM 725 C C . LEU A 1 93 ? 5.431 -16.307 1.184 1.00 79.81 93 LEU A C 1
ATOM 727 O O . LEU A 1 93 ? 6.045 -16.043 0.155 1.00 79.81 93 LEU A O 1
ATOM 731 N N . ARG A 1 94 ? 5.018 -17.560 1.444 1.00 79.62 94 ARG A N 1
ATOM 732 C CA . ARG A 1 94 ? 5.172 -18.675 0.490 1.00 79.62 94 ARG A CA 1
ATOM 733 C C . ARG A 1 94 ? 4.480 -18.384 -0.847 1.00 79.62 94 ARG A C 1
ATOM 735 O O . ARG A 1 94 ? 4.923 -18.903 -1.863 1.00 79.62 94 ARG A O 1
ATOM 742 N N . LEU A 1 95 ? 3.441 -17.541 -0.874 1.00 80.94 95 LEU A N 1
ATOM 743 C CA . LEU A 1 95 ? 2.792 -17.112 -2.119 1.00 80.94 95 LEU A CA 1
ATOM 744 C C . LEU A 1 95 ? 3.721 -16.261 -2.991 1.00 80.94 95 LEU A C 1
ATOM 746 O O . LEU A 1 95 ? 3.650 -16.344 -4.212 1.00 80.94 95 LEU A O 1
ATOM 750 N N . VAL A 1 96 ? 4.649 -15.514 -2.387 1.00 79.75 96 VAL A N 1
ATOM 751 C CA . VAL A 1 96 ? 5.649 -14.726 -3.123 1.00 79.75 96 VAL A CA 1
ATOM 752 C C . VAL A 1 96 ? 6.582 -15.641 -3.926 1.00 79.75 96 VAL A C 1
ATOM 754 O O . VAL A 1 96 ? 7.078 -15.232 -4.970 1.00 79.75 96 VAL A O 1
ATOM 757 N N . LYS A 1 97 ? 6.745 -16.919 -3.545 1.00 76.06 97 LYS A N 1
ATOM 758 C CA . LYS A 1 97 ? 7.489 -17.900 -4.357 1.00 76.06 97 LYS A CA 1
ATOM 759 C C . LYS A 1 97 ? 6.887 -18.103 -5.744 1.00 76.06 97 LYS A C 1
ATOM 761 O O . LYS A 1 97 ? 7.626 -18.304 -6.703 1.00 76.06 97 LYS A O 1
ATOM 766 N N . VAL A 1 98 ? 5.560 -18.005 -5.871 1.00 81.88 98 VAL A N 1
ATOM 767 C CA . VAL A 1 98 ? 4.870 -18.093 -7.170 1.00 81.88 98 VAL A CA 1
ATOM 768 C C . VAL A 1 98 ? 5.387 -17.010 -8.117 1.00 81.88 98 VAL A C 1
ATOM 770 O O . VAL A 1 98 ? 5.476 -17.243 -9.324 1.00 81.88 98 VAL A O 1
ATOM 773 N N . ALA A 1 99 ? 5.820 -15.866 -7.574 1.00 79.75 99 ALA A N 1
ATOM 774 C CA . ALA A 1 99 ? 6.382 -14.792 -8.371 1.00 79.75 99 ALA A CA 1
ATOM 775 C C . ALA A 1 99 ? 7.647 -15.213 -9.128 1.00 79.75 99 ALA A C 1
ATOM 777 O O . ALA A 1 99 ? 7.805 -14.811 -10.270 1.00 79.75 99 ALA A O 1
ATOM 778 N N . ARG A 1 100 ? 8.487 -16.097 -8.570 1.00 78.69 100 ARG A N 1
ATOM 779 C CA . ARG A 1 100 ? 9.695 -16.618 -9.242 1.00 78.69 100 ARG A CA 1
ATOM 780 C C . ARG A 1 100 ? 9.362 -17.450 -10.487 1.00 78.69 100 ARG A C 1
ATOM 782 O O . ARG A 1 100 ? 10.143 -17.497 -11.431 1.00 78.69 100 ARG A O 1
ATOM 789 N N . HIS A 1 101 ? 8.216 -18.128 -10.483 1.00 82.00 101 HIS A N 1
ATOM 790 C CA . HIS A 1 101 ? 7.809 -19.021 -11.571 1.00 82.00 101 HIS A CA 1
ATOM 791 C C . HIS A 1 101 ? 7.033 -18.302 -12.679 1.00 82.00 101 HIS A C 1
ATOM 793 O O . HIS A 1 101 ? 6.925 -18.821 -13.789 1.00 82.00 101 HIS A O 1
ATOM 799 N N . SER A 1 102 ? 6.512 -17.105 -12.401 1.00 84.88 102 SER A N 1
ATOM 800 C CA . SER A 1 102 ? 5.813 -16.278 -13.380 1.00 84.88 102 SER A CA 1
ATOM 801 C C . SER A 1 102 ? 6.678 -15.091 -13.780 1.00 84.88 102 SER A C 1
ATOM 803 O O . SER A 1 102 ? 6.981 -14.229 -12.959 1.00 84.88 102 SER A O 1
ATOM 805 N N . LYS A 1 103 ? 7.021 -15.000 -15.070 1.00 77.56 103 LYS A N 1
ATOM 806 C CA . LYS A 1 103 ? 7.797 -13.874 -15.618 1.00 77.56 103 LYS A CA 1
ATOM 807 C C . LYS A 1 103 ? 7.166 -12.521 -15.270 1.00 77.56 103 LYS A C 1
ATOM 809 O O . LYS A 1 103 ? 7.880 -11.601 -14.891 1.00 77.56 103 LYS A O 1
ATOM 814 N N . LEU A 1 104 ? 5.834 -12.428 -15.332 1.00 76.88 104 LEU A N 1
ATOM 815 C CA . LEU A 1 104 ? 5.088 -11.205 -15.027 1.00 76.88 104 LEU A CA 1
ATOM 816 C C . LEU A 1 104 ? 5.192 -10.816 -13.548 1.00 76.88 104 LEU A C 1
ATOM 818 O O . LEU A 1 104 ? 5.451 -9.660 -13.227 1.00 76.88 104 LEU A O 1
ATOM 822 N N . LEU A 1 105 ? 5.004 -11.775 -12.641 1.00 80.19 105 LEU A N 1
ATOM 823 C CA . LEU A 1 105 ? 5.057 -11.508 -11.203 1.00 80.19 105 LEU A CA 1
ATOM 824 C C . LEU A 1 105 ? 6.490 -11.228 -10.737 1.00 80.19 105 LEU A C 1
ATOM 826 O O . LEU A 1 105 ? 6.693 -10.333 -9.924 1.00 80.19 105 LEU A O 1
ATOM 830 N N . SER A 1 106 ? 7.481 -11.942 -11.280 1.00 81.75 106 SER A N 1
ATOM 831 C CA . SER A 1 106 ? 8.896 -11.665 -11.022 1.00 81.75 106 SER A CA 1
ATOM 832 C C . SER A 1 106 ? 9.269 -10.258 -11.478 1.00 81.75 106 SER A C 1
ATOM 834 O O . SER A 1 106 ? 9.867 -9.517 -10.704 1.00 81.75 106 SER A O 1
ATOM 836 N N . ALA A 1 107 ? 8.885 -9.871 -12.701 1.00 77.75 107 ALA A N 1
ATOM 837 C CA . ALA A 1 107 ? 9.101 -8.519 -13.210 1.00 77.75 107 ALA A CA 1
ATOM 838 C C . ALA A 1 107 ? 8.408 -7.481 -12.319 1.00 77.75 107 ALA A C 1
ATOM 840 O O . ALA A 1 107 ? 9.027 -6.504 -11.924 1.00 77.75 107 ALA A O 1
ATOM 841 N N . SER A 1 108 ? 7.166 -7.741 -11.899 1.00 80.62 108 SER A N 1
ATOM 842 C CA . SER A 1 108 ? 6.425 -6.838 -11.009 1.00 80.62 108 SER A CA 1
ATOM 843 C C . SER A 1 108 ? 7.128 -6.621 -9.672 1.00 80.62 108 SER A C 1
ATOM 845 O O . SER A 1 108 ? 7.229 -5.486 -9.222 1.00 80.62 108 SER A O 1
ATOM 847 N N . VAL A 1 109 ? 7.652 -7.682 -9.047 1.00 81.31 109 VAL A N 1
ATOM 848 C CA . VAL A 1 109 ? 8.417 -7.570 -7.794 1.00 81.31 109 VAL A CA 1
ATOM 849 C C . VAL A 1 109 ? 9.699 -6.765 -8.008 1.00 81.31 109 VAL A C 1
ATOM 851 O O . VAL A 1 109 ? 9.989 -5.893 -7.193 1.00 81.31 109 VAL A O 1
ATOM 854 N N . ILE A 1 110 ? 10.426 -7.020 -9.103 1.00 79.50 110 ILE A N 1
ATOM 855 C CA . ILE A 1 110 ? 11.680 -6.328 -9.440 1.00 79.50 110 ILE A CA 1
ATOM 856 C C . ILE A 1 110 ? 11.435 -4.835 -9.673 1.00 79.50 110 ILE A C 1
ATOM 858 O O . ILE A 1 110 ? 12.099 -4.011 -9.039 1.00 79.50 110 ILE A O 1
ATOM 862 N N . VAL A 1 111 ? 10.462 -4.492 -10.526 1.00 79.81 111 VAL A N 1
ATOM 863 C CA . VAL A 1 111 ? 10.054 -3.106 -10.798 1.00 79.81 111 VAL A CA 1
ATOM 864 C C . VAL A 1 111 ? 9.701 -2.423 -9.498 1.00 79.81 111 VAL A C 1
ATOM 866 O O . VAL A 1 111 ? 10.297 -1.396 -9.189 1.00 79.81 111 VAL A O 1
ATOM 869 N N . LEU A 1 112 ? 8.825 -3.040 -8.695 1.00 80.19 112 LEU A N 1
ATOM 870 C CA . LEU A 1 112 ? 8.425 -2.489 -7.411 1.00 80.19 112 LEU A CA 1
ATOM 871 C C . LEU A 1 112 ? 9.674 -2.182 -6.578 1.00 80.19 112 LEU A C 1
ATOM 873 O O . LEU A 1 112 ? 9.859 -1.022 -6.227 1.00 80.19 112 LEU A O 1
ATOM 877 N N . THR A 1 113 ? 10.574 -3.157 -6.334 1.00 79.06 113 THR A N 1
ATOM 878 C CA . THR A 1 113 ? 11.852 -2.970 -5.588 1.00 79.06 113 THR A CA 1
ATOM 879 C C . THR A 1 113 ? 12.736 -1.852 -6.123 1.00 79.06 113 THR A C 1
ATOM 881 O O . THR A 1 113 ? 13.318 -1.129 -5.316 1.00 79.06 113 THR A O 1
ATOM 884 N N . LYS A 1 114 ? 12.803 -1.661 -7.443 1.00 79.25 114 LYS A N 1
ATOM 885 C CA . LYS A 1 114 ? 13.586 -0.586 -8.070 1.00 79.25 114 LYS A CA 1
ATOM 886 C C . LYS A 1 114 ? 12.967 0.789 -7.794 1.00 79.25 114 LYS A C 1
ATOM 888 O O . LYS A 1 114 ? 13.696 1.738 -7.519 1.00 79.25 114 LYS A O 1
ATOM 893 N N . VAL A 1 115 ? 11.636 0.889 -7.799 1.00 77.31 115 VAL A N 1
ATOM 894 C CA . VAL A 1 115 ? 10.915 2.172 -7.693 1.00 77.31 115 VAL A CA 1
ATOM 895 C C . VAL A 1 115 ? 10.388 2.500 -6.292 1.00 77.31 115 VAL A C 1
ATOM 897 O O . VAL A 1 115 ? 9.928 3.621 -6.062 1.00 77.31 115 VAL A O 1
ATOM 900 N N . TRP A 1 116 ? 10.526 1.581 -5.322 1.00 74.94 116 TRP A N 1
ATOM 901 C CA . TRP A 1 116 ? 10.156 1.785 -3.907 1.00 74.94 116 TRP A CA 1
ATOM 902 C C . TRP A 1 116 ? 10.753 3.069 -3.322 1.00 74.94 116 TRP A C 1
ATOM 904 O O . TRP A 1 116 ? 10.057 3.794 -2.617 1.00 74.94 116 TRP A O 1
ATOM 914 N N . CYS A 1 117 ? 12.021 3.365 -3.621 1.00 69.62 117 CYS A N 1
ATOM 915 C CA . CYS A 1 117 ? 12.728 4.513 -3.046 1.00 69.62 117 CYS A CA 1
ATOM 916 C C . CYS A 1 117 ? 12.480 5.843 -3.777 1.00 69.62 117 CYS A C 1
ATOM 918 O O . CYS A 1 117 ? 12.830 6.887 -3.234 1.00 69.62 117 CYS A O 1
ATOM 920 N N . SER A 1 118 ? 11.903 5.826 -4.984 1.00 76.12 118 SER A N 1
ATOM 921 C CA . SER A 1 118 ? 11.688 7.031 -5.798 1.00 76.12 118 SER A CA 1
ATOM 922 C C . SER A 1 118 ? 10.194 7.314 -5.971 1.00 76.12 118 SER A C 1
ATOM 924 O O . SER A 1 118 ? 9.614 8.027 -5.152 1.00 76.12 118 SER A O 1
ATOM 926 N N . SER A 1 119 ? 9.543 6.707 -6.968 1.00 77.56 119 SER A N 1
ATOM 927 C CA . SER A 1 119 ? 8.144 6.972 -7.321 1.00 77.56 119 SER A CA 1
ATOM 928 C C . SER A 1 119 ? 7.169 6.638 -6.189 1.00 77.56 119 SER A C 1
ATOM 930 O O . SER A 1 119 ? 6.337 7.466 -5.817 1.00 77.56 119 SER A O 1
ATOM 932 N N . ILE A 1 120 ? 7.288 5.449 -5.583 1.00 84.06 120 ILE A N 1
ATOM 933 C CA . ILE A 1 120 ? 6.338 4.992 -4.553 1.00 84.06 120 ILE A CA 1
ATOM 934 C C . ILE A 1 120 ? 6.454 5.840 -3.285 1.00 84.06 120 ILE A C 1
ATOM 936 O O . ILE A 1 120 ? 5.435 6.215 -2.712 1.00 84.06 120 ILE A O 1
ATOM 940 N N . LEU A 1 121 ? 7.669 6.187 -2.854 1.00 84.94 121 LEU A N 1
ATOM 941 C CA . LEU A 1 121 ? 7.876 7.030 -1.673 1.00 84.94 121 LEU A CA 1
ATOM 942 C C . LEU A 1 121 ? 7.282 8.431 -1.877 1.00 84.94 121 LEU A C 1
ATOM 944 O O . LEU A 1 121 ? 6.619 8.952 -0.979 1.00 84.94 121 LEU A O 1
ATOM 948 N N . VAL A 1 122 ? 7.440 9.021 -3.065 1.00 83.50 122 VAL A N 1
ATOM 949 C CA . VAL A 1 122 ? 6.833 10.321 -3.398 1.00 83.50 122 VAL A CA 1
ATOM 950 C C . VAL A 1 122 ? 5.305 10.235 -3.358 1.00 83.50 122 VAL A C 1
ATOM 952 O O . VAL A 1 122 ? 4.666 11.054 -2.702 1.00 83.50 122 VAL A O 1
ATOM 955 N N . ILE A 1 123 ? 4.713 9.202 -3.958 1.00 86.38 123 ILE A N 1
ATOM 956 C CA . ILE A 1 123 ? 3.260 8.974 -3.936 1.00 86.38 123 ILE A CA 1
ATOM 957 C C . ILE A 1 123 ? 2.745 8.781 -2.503 1.00 86.38 123 ILE A C 1
ATOM 959 O O . ILE A 1 123 ? 1.772 9.418 -2.096 1.00 86.38 123 ILE A O 1
ATOM 963 N N . LEU A 1 124 ? 3.397 7.915 -1.723 1.00 89.06 124 LEU A N 1
ATOM 964 C CA . LEU A 1 124 ? 3.007 7.625 -0.343 1.00 89.06 124 LEU A CA 1
ATOM 965 C C . LEU A 1 124 ? 3.170 8.846 0.558 1.00 89.06 124 LEU A C 1
ATOM 967 O O . LEU A 1 124 ? 2.331 9.071 1.427 1.00 89.06 124 LEU A O 1
ATOM 971 N N . SER A 1 125 ? 4.212 9.652 0.352 1.00 87.94 125 SER A N 1
ATOM 972 C CA . SER A 1 125 ? 4.398 10.888 1.113 1.00 87.94 125 SER A CA 1
ATOM 973 C C . SER A 1 125 ? 3.353 11.945 0.743 1.00 87.94 125 SER A C 1
ATOM 975 O O . SER A 1 125 ? 2.810 12.577 1.647 1.00 87.94 125 SER A O 1
ATOM 977 N N . ALA A 1 126 ? 2.978 12.073 -0.536 1.00 88.62 126 ALA A N 1
ATOM 978 C CA . ALA A 1 126 ? 1.897 12.955 -0.979 1.00 88.62 126 ALA A CA 1
ATOM 979 C C . ALA A 1 126 ? 0.526 12.528 -0.420 1.00 88.62 126 ALA A C 1
ATOM 981 O O . ALA A 1 126 ? -0.187 13.351 0.156 1.00 88.62 126 ALA A O 1
ATOM 982 N N . LEU A 1 127 ? 0.172 11.239 -0.521 1.00 92.31 127 LEU A N 1
ATOM 983 C CA . LEU A 1 127 ? -1.061 10.691 0.063 1.00 92.31 127 LEU A CA 1
ATOM 984 C C . LEU A 1 127 ? -1.067 10.790 1.592 1.00 92.31 127 LEU A C 1
ATOM 986 O O . LEU A 1 127 ? -2.090 11.134 2.183 1.00 92.31 127 LEU A O 1
ATOM 990 N N . GLY A 1 128 ? 0.067 10.517 2.239 1.00 94.12 128 GLY A N 1
ATOM 991 C CA . GLY A 1 128 ? 0.227 10.628 3.687 1.00 94.12 128 GLY A CA 1
ATOM 992 C C . GLY A 1 128 ? 0.052 12.065 4.168 1.00 94.12 128 GLY A C 1
ATOM 993 O O . GLY A 1 128 ? -0.720 12.316 5.092 1.00 94.12 128 GLY A O 1
ATOM 994 N N . PHE A 1 129 ? 0.687 13.025 3.494 1.00 94.25 129 PHE A N 1
ATOM 995 C CA . PHE A 1 129 ? 0.503 14.448 3.765 1.00 94.25 129 PHE A CA 1
ATOM 996 C C . PHE A 1 129 ? -0.962 14.870 3.594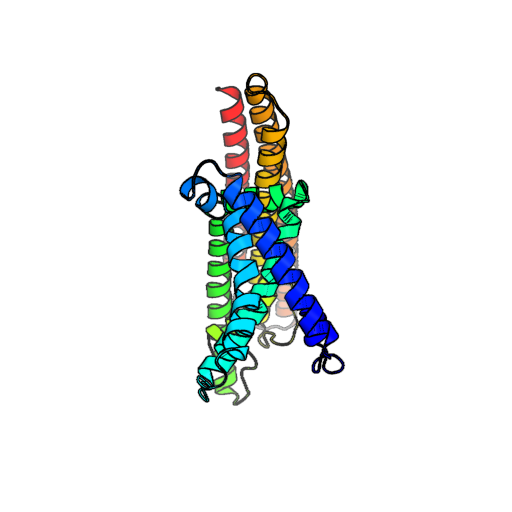 1.00 94.25 129 PHE A C 1
ATOM 998 O O . PHE A 1 129 ? -1.535 15.477 4.500 1.00 94.25 129 PHE A O 1
ATOM 1005 N N . LEU A 1 130 ? -1.598 14.487 2.481 1.00 93.50 130 LEU A N 1
ATOM 1006 C CA . LEU A 1 130 ? -3.002 14.804 2.214 1.00 93.50 130 LEU A CA 1
ATOM 1007 C C . LEU A 1 130 ? -3.937 14.204 3.274 1.00 93.50 130 LEU A C 1
ATOM 1009 O O . LEU A 1 130 ? -4.872 14.868 3.718 1.00 93.50 130 LEU A O 1
ATOM 1013 N N . THR A 1 131 ? -3.648 12.982 3.728 1.00 96.25 131 THR A N 1
ATOM 1014 C CA . THR A 1 131 ? -4.379 12.309 4.810 1.00 96.25 131 THR A CA 1
ATOM 1015 C C . THR A 1 131 ? -4.257 13.075 6.124 1.00 96.25 131 THR A C 1
ATOM 1017 O O . THR A 1 131 ? -5.266 13.294 6.792 1.00 96.25 131 THR A O 1
ATOM 1020 N N . ILE A 1 132 ? -3.049 13.523 6.484 1.00 96.44 132 ILE A N 1
ATOM 1021 C CA . ILE A 1 132 ? -2.811 14.283 7.718 1.00 96.44 132 ILE A CA 1
ATOM 1022 C C . ILE A 1 132 ? -3.565 15.612 7.693 1.00 96.44 132 ILE A C 1
ATOM 1024 O O . ILE A 1 132 ? -4.245 15.953 8.664 1.00 96.44 132 ILE A O 1
ATOM 1028 N N . VAL A 1 133 ? -3.483 16.344 6.581 1.00 95.38 133 VAL A N 1
ATOM 1029 C CA . VAL A 1 133 ? -4.185 17.622 6.404 1.00 95.38 133 VAL A CA 1
ATOM 1030 C C . VAL A 1 133 ? -5.698 17.417 6.450 1.00 95.38 133 VAL A C 1
ATOM 1032 O O . VAL A 1 133 ? -6.379 18.095 7.218 1.00 95.38 133 VAL A O 1
ATOM 1035 N N . SER A 1 134 ? -6.217 16.450 5.687 1.00 95.31 134 SER A N 1
ATOM 1036 C CA . SER A 1 134 ? -7.645 16.114 5.652 1.00 95.31 134 SER A CA 1
ATOM 1037 C C . SER A 1 134 ? -8.171 15.781 7.043 1.00 95.31 134 SER A C 1
ATOM 1039 O O . SER A 1 134 ? -9.135 16.387 7.499 1.00 95.31 134 SER A O 1
ATOM 1041 N N . ALA A 1 135 ? -7.511 14.870 7.758 1.00 96.00 135 ALA A N 1
ATOM 1042 C CA . ALA A 1 135 ? -7.968 14.429 9.068 1.00 96.00 135 ALA A CA 1
ATOM 1043 C C . ALA A 1 135 ? -7.912 15.540 10.114 1.00 96.00 135 ALA A C 1
ATOM 1045 O O . ALA A 1 135 ? -8.818 15.643 10.937 1.00 96.00 135 ALA A O 1
ATOM 1046 N N . SER A 1 136 ? -6.887 16.394 10.060 1.00 94.38 136 SER A N 1
ATOM 1047 C CA . SER A 1 136 ? -6.770 17.538 10.965 1.00 94.38 136 SER A CA 1
ATOM 1048 C C . SER A 1 136 ? -7.903 18.536 10.732 1.00 94.38 136 SER A C 1
ATOM 1050 O O . SER A 1 136 ? -8.578 18.928 11.679 1.00 94.38 136 SER A O 1
ATOM 1052 N N . LEU A 1 137 ? -8.158 18.912 9.474 1.00 93.38 137 LEU A N 1
ATOM 1053 C CA . LEU A 1 137 ? -9.232 19.848 9.139 1.00 93.38 137 LEU A CA 1
ATOM 1054 C C . LEU A 1 137 ? -10.614 19.272 9.468 1.00 93.38 137 LEU A C 1
ATOM 1056 O O . LEU A 1 137 ? -11.449 19.979 10.020 1.00 93.38 137 LEU A O 1
ATOM 1060 N N . MET A 1 138 ? -10.844 17.991 9.175 1.00 92.75 138 MET A N 1
ATOM 1061 C CA . MET A 1 138 ? -12.101 17.314 9.495 1.00 92.75 138 MET A CA 1
ATOM 1062 C C . MET A 1 138 ? -12.330 17.206 10.998 1.00 92.75 138 MET A C 1
ATOM 1064 O O . MET A 1 138 ? -13.447 17.435 11.446 1.00 92.75 138 MET A O 1
ATOM 1068 N N . TYR A 1 139 ? -11.280 16.915 11.771 1.00 92.25 139 TYR A N 1
ATOM 1069 C CA . TYR A 1 139 ? -11.347 16.945 13.226 1.00 92.25 139 TYR A CA 1
ATOM 1070 C C . TYR A 1 139 ? -11.798 18.323 13.706 1.00 92.25 139 TYR A C 1
ATOM 1072 O O . TYR A 1 139 ? -12.856 18.397 14.304 1.00 92.25 139 TYR A O 1
ATOM 1080 N N . TYR A 1 140 ? -11.090 19.405 13.360 1.00 90.31 140 TYR A N 1
ATOM 1081 C CA . TYR A 1 140 ? -11.456 20.752 13.822 1.00 90.31 140 TYR A CA 1
ATOM 1082 C C . TYR A 1 140 ? -12.854 21.186 13.375 1.00 90.31 140 TYR A C 1
ATOM 1084 O O . TYR A 1 140 ? -13.605 21.775 14.145 1.00 90.31 140 TYR A O 1
ATOM 1092 N N . VAL A 1 141 ? -13.233 20.890 12.130 1.00 89.75 141 VAL A N 1
ATOM 1093 C CA . VAL A 1 141 ? -14.554 21.277 11.631 1.00 89.75 141 VAL A CA 1
ATOM 1094 C C . VAL A 1 141 ? -15.651 20.504 12.352 1.00 89.75 141 VAL A C 1
ATOM 1096 O O . VAL A 1 141 ? -16.636 21.119 12.746 1.00 89.75 141 VAL A O 1
ATOM 1099 N N . GLU A 1 142 ? -15.514 19.193 12.549 1.00 87.56 142 GLU A N 1
ATOM 1100 C CA . GLU A 1 142 ? -16.580 18.355 13.111 1.00 87.56 142 GLU A CA 1
ATOM 1101 C C . GLU A 1 142 ? -16.577 18.312 14.654 1.00 87.56 142 GLU A C 1
ATOM 1103 O O . GLU A 1 142 ? -17.651 18.200 15.250 1.00 87.56 142 GLU A O 1
ATOM 1108 N N . SER A 1 143 ? -15.426 18.478 15.321 1.00 82.56 143 SER A N 1
ATOM 1109 C CA . SER A 1 143 ? -15.291 18.395 16.787 1.00 82.56 143 SER A CA 1
ATOM 1110 C C . SER A 1 143 ? -16.008 19.524 17.520 1.00 82.56 143 SER A C 1
ATOM 1112 O O . SER A 1 143 ? -16.684 19.275 18.517 1.00 82.56 143 SER A O 1
ATOM 1114 N N . ASP A 1 144 ? -15.925 20.749 16.994 1.00 70.31 144 ASP A N 1
ATOM 1115 C CA . ASP A 1 144 ? -16.276 21.972 17.730 1.00 70.31 144 ASP A CA 1
ATOM 1116 C C . ASP A 1 144 ? -17.762 22.089 18.123 1.00 70.31 144 ASP A C 1
ATOM 1118 O O . ASP A 1 144 ? -18.090 22.780 19.082 1.00 70.31 144 ASP A O 1
ATOM 1122 N N . GLU A 1 145 ? -18.684 21.417 17.417 1.00 62.94 145 GLU A N 1
ATOM 1123 C CA . GLU A 1 145 ? -20.117 21.444 17.797 1.00 62.94 145 GLU A CA 1
ATOM 1124 C C . GLU A 1 145 ? -20.573 20.160 18.480 1.00 62.94 145 GLU A C 1
ATOM 1126 O O . GLU A 1 145 ? -21.546 20.199 19.226 1.00 62.94 145 GLU A O 1
ATOM 1131 N N . CYS A 1 146 ? -19.891 19.033 18.267 1.00 65.25 146 CYS A N 1
ATOM 1132 C CA . CYS A 1 146 ? -20.269 17.786 18.924 1.00 65.25 146 CYS A CA 1
ATOM 1133 C C . CYS A 1 146 ? -20.060 17.881 20.443 1.00 65.25 146 CYS A C 1
ATOM 1135 O O . CYS A 1 146 ? -20.933 17.475 21.212 1.00 65.25 146 CYS A O 1
ATOM 1137 N N . GLU A 1 147 ? -18.964 18.515 20.877 1.00 62.75 147 GLU A N 1
ATOM 1138 C CA . GLU A 1 147 ? -18.715 18.801 22.295 1.00 62.75 147 GLU A CA 1
ATOM 1139 C C . GLU A 1 147 ? -19.735 19.808 22.866 1.00 62.75 147 GLU A C 1
ATOM 1141 O O . GLU A 1 147 ? -20.173 19.670 24.007 1.00 62.75 147 GLU A O 1
ATOM 1146 N N . LEU A 1 148 ? -20.195 20.768 22.051 1.00 63.69 148 LEU A N 1
ATOM 1147 C CA . LEU A 1 148 ? -21.165 21.795 22.453 1.00 63.69 148 LEU A CA 1
ATOM 1148 C C . LEU A 1 148 ? -22.614 21.274 22.545 1.00 63.69 148 LEU A C 1
ATOM 1150 O O . LEU A 1 148 ? -23.394 21.746 23.370 1.00 63.69 148 LEU A O 1
ATOM 1154 N N . LEU A 1 149 ? -22.985 20.319 21.688 1.00 61.75 149 LEU A N 1
ATOM 1155 C CA . LEU A 1 149 ? -24.334 19.744 21.587 1.00 61.75 149 LEU A CA 1
ATOM 1156 C C . LEU A 1 149 ? -24.526 18.493 22.463 1.00 61.75 149 LEU A C 1
ATOM 1158 O O . LEU A 1 149 ? -25.642 17.983 22.549 1.00 61.75 149 LEU A O 1
ATOM 1162 N N . GLY A 1 150 ? -23.466 17.987 23.109 1.00 61.44 150 GLY A N 1
ATOM 1163 C CA . GLY A 1 150 ? -23.519 16.768 23.926 1.00 61.44 150 GLY A CA 1
ATOM 1164 C C . GLY A 1 150 ? -23.804 15.497 23.117 1.00 61.44 150 GLY A C 1
ATOM 1165 O O . GLY A 1 150 ? -24.315 14.519 23.664 1.00 61.44 150 GLY A O 1
ATOM 1166 N N . VAL A 1 151 ? -23.505 15.517 21.815 1.00 64.62 151 VAL A N 1
ATOM 1167 C CA . VAL A 1 151 ? -23.707 14.397 20.884 1.00 64.62 151 VAL A CA 1
ATOM 1168 C C . VAL A 1 151 ? -22.352 13.748 20.599 1.00 64.62 151 VAL A C 1
ATOM 1170 O O . VAL A 1 151 ? -21.330 14.428 20.546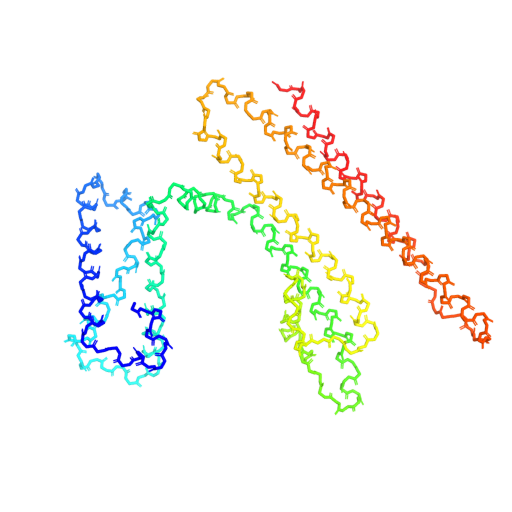 1.00 64.62 151 VAL A O 1
ATOM 1173 N N . SER A 1 152 ? -22.306 12.426 20.423 1.00 67.69 152 SER A N 1
ATOM 1174 C CA . SER A 1 152 ? -21.057 11.723 20.115 1.00 67.69 152 SER A CA 1
ATOM 1175 C C . SER A 1 152 ? -20.472 12.170 18.771 1.00 67.69 152 SER A C 1
ATOM 1177 O O . SER A 1 152 ? -21.143 12.054 17.746 1.00 67.69 152 SER A O 1
ATOM 1179 N N . CYS A 1 153 ? -19.203 12.605 18.758 1.00 69.62 153 CYS A N 1
ATOM 1180 C CA . CYS A 1 153 ? -18.425 12.820 17.531 1.00 69.62 153 CYS A CA 1
ATOM 1181 C C . CYS A 1 153 ? -18.116 11.457 16.881 1.00 69.62 153 CYS A C 1
ATOM 1183 O O . CYS A 1 153 ? -17.006 10.938 17.016 1.00 69.62 153 CYS A O 1
ATOM 1185 N N . GLU A 1 154 ? -19.095 10.816 16.239 1.00 75.81 154 GLU A N 1
ATOM 1186 C CA . GLU A 1 154 ? -18.905 9.504 15.610 1.00 75.81 154 GLU A CA 1
ATOM 1187 C C . GLU A 1 154 ? -17.791 9.585 14.550 1.00 75.81 154 GLU A C 1
ATOM 1189 O O . GLU A 1 154 ? -17.935 10.209 13.504 1.00 75.81 154 GLU A O 1
ATOM 1194 N N . GLY A 1 155 ? -16.626 9.008 14.867 1.00 81.44 155 GLY A N 1
ATOM 1195 C CA . GLY A 1 155 ? -15.457 8.951 13.984 1.00 81.44 155 GLY A CA 1
ATOM 1196 C C . GLY A 1 155 ? -14.531 10.179 13.965 1.00 81.44 155 GLY A C 1
ATOM 1197 O O . GLY A 1 155 ? -13.423 10.071 13.442 1.00 81.44 155 GLY A O 1
ATOM 1198 N N . PHE A 1 156 ? -14.903 11.303 14.593 1.00 89.75 156 PHE A N 1
ATOM 1199 C CA . PHE A 1 156 ? -14.088 12.536 14.652 1.00 89.75 156 PHE A CA 1
ATOM 1200 C C . PHE A 1 156 ? -13.667 12.921 16.082 1.00 89.75 156 PHE A C 1
ATOM 1202 O O . PHE A 1 156 ? -13.519 14.093 16.409 1.00 89.75 156 PHE A O 1
ATOM 1209 N N . THR A 1 157 ? -13.459 11.934 16.958 1.00 88.75 157 THR A N 1
ATOM 1210 C CA . THR A 1 157 ? -13.074 12.156 18.369 1.00 88.75 157 THR A CA 1
ATOM 1211 C C . THR A 1 157 ? -11.635 12.632 18.561 1.00 88.75 157 THR A C 1
ATOM 1213 O O . THR A 1 157 ? -11.293 13.190 19.597 1.00 88.75 157 THR A O 1
ATOM 1216 N N . SER A 1 158 ? -10.762 12.369 17.592 1.00 90.38 158 SER A N 1
ATOM 1217 C CA . SER A 1 158 ? -9.354 12.764 17.609 1.00 90.38 158 SER A CA 1
ATOM 1218 C C . SER A 1 158 ? -8.808 12.783 16.183 1.00 90.38 158 SER A C 1
ATOM 1220 O O . SER A 1 158 ? -9.362 12.125 15.300 1.00 90.38 158 SER A O 1
ATOM 1222 N N . ILE A 1 159 ? -7.694 13.483 15.951 1.00 92.94 159 ILE A N 1
ATOM 1223 C CA . ILE A 1 159 ? -7.036 13.496 14.631 1.00 92.94 159 ILE A CA 1
ATOM 1224 C C . ILE A 1 159 ? -6.702 12.066 14.149 1.00 92.94 159 ILE A C 1
ATOM 1226 O O . ILE A 1 159 ? -7.028 11.747 13.005 1.00 92.94 159 ILE A O 1
ATOM 1230 N N . PRO A 1 160 ? -6.147 11.155 14.981 1.00 94.56 160 PRO A N 1
ATOM 1231 C CA . PRO A 1 160 ? -5.932 9.769 14.564 1.00 94.56 160 PRO A CA 1
ATOM 1232 C C . PRO A 1 160 ? -7.222 9.002 14.252 1.00 94.56 160 PRO A C 1
ATOM 1234 O O . PRO A 1 160 ? -7.216 8.165 13.355 1.00 94.56 160 PRO A O 1
ATOM 1237 N N . ALA A 1 161 ? -8.333 9.281 14.943 1.00 91.50 161 ALA A N 1
ATOM 1238 C CA . ALA A 1 161 ? -9.627 8.683 14.598 1.00 91.50 161 ALA A CA 1
ATOM 1239 C C . ALA A 1 161 ? -10.113 9.168 13.217 1.00 91.50 161 ALA A C 1
ATOM 1241 O O . ALA A 1 161 ? -10.531 8.362 12.387 1.00 91.50 161 ALA A O 1
ATOM 1242 N N . ALA A 1 162 ? -9.927 10.458 12.917 1.00 93.81 162 ALA A N 1
ATOM 1243 C CA . ALA A 1 162 ? -10.253 11.057 11.623 1.00 93.81 162 ALA A CA 1
ATOM 1244 C C . ALA A 1 162 ? -9.354 10.570 10.461 1.00 93.81 162 ALA A C 1
ATOM 1246 O O . ALA A 1 162 ? -9.697 10.780 9.288 1.00 93.81 162 ALA A O 1
ATOM 1247 N N . PHE A 1 163 ? -8.234 9.881 10.741 1.00 95.50 163 PHE A N 1
ATOM 1248 C CA . PHE A 1 163 ? -7.463 9.192 9.698 1.00 95.50 163 PHE A CA 1
ATOM 1249 C C . PHE A 1 163 ? -8.284 8.107 9.019 1.00 95.50 163 PHE A C 1
ATOM 1251 O O . PHE A 1 163 ? -8.157 7.961 7.810 1.00 95.50 163 PHE A O 1
ATOM 1258 N N . TRP A 1 164 ? -9.143 7.380 9.738 1.00 95.44 164 TRP A N 1
ATOM 1259 C CA . TRP A 1 164 ? -9.966 6.339 9.120 1.00 95.44 164 TRP A CA 1
ATOM 1260 C C . TRP A 1 164 ? -10.872 6.910 8.022 1.00 95.44 164 TRP A C 1
ATOM 1262 O O . TRP A 1 164 ? -10.866 6.423 6.887 1.00 95.44 164 TRP A O 1
ATOM 1272 N N . PHE A 1 165 ? -11.566 8.011 8.329 1.00 95.12 165 PHE A N 1
ATOM 1273 C CA . PHE A 1 165 ? -12.355 8.757 7.351 1.00 95.12 165 PHE A CA 1
ATOM 1274 C C . PHE A 1 165 ? -11.492 9.252 6.184 1.00 95.12 165 PHE A C 1
ATOM 1276 O O . PHE A 1 165 ? -11.831 9.043 5.022 1.00 95.12 165 PHE A O 1
ATOM 1283 N N . SER A 1 166 ? -10.351 9.880 6.477 1.00 95.62 166 SER A N 1
ATOM 1284 C CA . SER A 1 166 ? -9.498 10.473 5.439 1.00 95.62 166 SER A CA 1
ATOM 1285 C C . SER A 1 166 ? -8.876 9.422 4.521 1.00 95.62 166 SER A C 1
ATOM 1287 O O . SER A 1 166 ? -8.905 9.589 3.309 1.00 95.62 166 SER A O 1
ATOM 1289 N N . ILE A 1 167 ? -8.375 8.310 5.062 1.00 95.31 167 ILE A N 1
ATOM 1290 C CA . ILE A 1 167 ? -7.793 7.216 4.275 1.00 95.31 167 ILE A CA 1
ATOM 1291 C C . ILE A 1 167 ? -8.864 6.595 3.382 1.00 95.31 167 ILE A C 1
ATOM 1293 O O . ILE A 1 167 ? -8.656 6.495 2.176 1.00 95.31 167 ILE A O 1
ATOM 1297 N N . SER A 1 168 ? -10.015 6.209 3.939 1.00 94.94 168 SER A N 1
ATOM 1298 C CA . SER A 1 168 ? -11.090 5.569 3.166 1.00 94.94 168 SER A CA 1
ATOM 1299 C C . SER A 1 168 ? -11.677 6.495 2.096 1.00 94.94 168 SER A C 1
ATOM 1301 O O . SER A 1 168 ? -12.001 6.034 1.003 1.00 94.94 168 SER A O 1
ATOM 1303 N N . THR A 1 169 ? -11.756 7.799 2.365 1.00 93.69 169 THR A N 1
ATOM 1304 C CA . THR A 1 169 ? -12.274 8.797 1.418 1.00 93.69 169 THR A CA 1
ATOM 1305 C C . THR A 1 169 ? -11.264 9.122 0.315 1.00 93.69 169 THR A C 1
ATOM 1307 O O . THR A 1 169 ? -11.605 9.061 -0.864 1.00 93.69 169 THR A O 1
ATOM 1310 N N . LEU A 1 170 ? -10.004 9.414 0.662 1.00 92.94 170 LEU A N 1
ATOM 1311 C CA . LEU A 1 170 ? -8.959 9.772 -0.310 1.00 92.94 170 LEU A CA 1
ATOM 1312 C C . LEU A 1 170 ? -8.574 8.601 -1.222 1.00 92.94 170 LEU A C 1
ATOM 1314 O O . LEU A 1 170 ? -8.199 8.818 -2.370 1.00 92.94 170 LEU A O 1
ATOM 1318 N N . THR A 1 171 ? -8.697 7.365 -0.728 1.00 91.31 171 THR A N 1
ATOM 1319 C CA . THR A 1 171 ? -8.514 6.140 -1.529 1.00 91.31 171 THR A CA 1
ATOM 1320 C C . THR A 1 171 ? -9.770 5.730 -2.296 1.00 91.31 171 THR A C 1
ATOM 1322 O O . THR A 1 171 ? -9.773 4.683 -2.938 1.00 91.31 171 THR A O 1
ATOM 1325 N N . THR A 1 172 ? -10.832 6.544 -2.267 1.00 92.06 172 THR A N 1
ATOM 1326 C CA . THR A 1 172 ? -12.112 6.323 -2.964 1.00 92.06 172 THR A CA 1
ATOM 1327 C C . THR A 1 172 ? -12.893 5.078 -2.526 1.00 92.06 172 THR A C 1
ATOM 1329 O O . THR A 1 172 ? -13.846 4.688 -3.192 1.00 92.06 172 THR A O 1
ATOM 1332 N N . VAL A 1 173 ? -12.531 4.465 -1.393 1.00 94.69 173 VAL A N 1
ATOM 1333 C CA . VAL A 1 173 ? -13.246 3.304 -0.839 1.00 94.69 173 VAL A CA 1
ATOM 1334 C C . VAL A 1 173 ? -14.595 3.726 -0.260 1.00 94.69 173 VAL A C 1
ATOM 1336 O O . VAL A 1 173 ? -15.611 3.124 -0.584 1.00 94.69 173 VAL A O 1
ATOM 1339 N N . GLY A 1 174 ? -14.599 4.763 0.585 1.00 91.50 174 GLY A N 1
ATOM 1340 C CA . GLY A 1 174 ? -15.813 5.406 1.091 1.00 91.50 174 GLY A CA 1
ATOM 1341 C C . GLY A 1 174 ? -16.831 4.457 1.734 1.00 91.50 174 GLY A C 1
ATOM 1342 O O . GLY A 1 174 ? -17.975 4.412 1.294 1.00 91.50 174 GLY A O 1
ATOM 1343 N N . TYR A 1 175 ? -16.446 3.727 2.788 1.00 92.12 175 TYR A N 1
ATOM 1344 C CA . TYR A 1 175 ? -17.334 2.770 3.473 1.00 92.12 175 TYR A CA 1
ATOM 1345 C C . TYR A 1 175 ? -18.650 3.384 3.983 1.00 92.12 175 TYR A C 1
ATOM 1347 O O . TYR A 1 175 ? -19.654 2.680 4.072 1.00 92.12 175 TYR A O 1
ATOM 1355 N N . GLY A 1 176 ? -18.651 4.683 4.301 1.00 89.81 176 GLY A N 1
ATOM 1356 C CA . GLY A 1 176 ? -19.836 5.417 4.753 1.00 89.81 176 GLY A CA 1
ATOM 1357 C C . GLY A 1 176 ? -20.196 5.198 6.225 1.00 89.81 176 GLY A C 1
ATOM 1358 O O . GLY A 1 176 ? -21.266 5.618 6.653 1.00 89.81 176 GLY A O 1
ATOM 1359 N N . ASP A 1 177 ? -19.317 4.562 6.996 1.00 90.19 177 ASP A N 1
ATOM 1360 C CA . ASP A 1 177 ? -19.442 4.342 8.440 1.00 90.19 177 ASP A CA 1
ATOM 1361 C C . ASP A 1 177 ? -19.092 5.589 9.269 1.00 90.19 177 ASP A C 1
ATOM 1363 O O . ASP A 1 177 ? -19.623 5.777 10.359 1.00 90.19 177 ASP A O 1
ATOM 1367 N N . VAL A 1 178 ? -18.238 6.464 8.735 1.00 90.69 178 VAL A N 1
ATOM 1368 C CA . VAL A 1 178 ? -17.944 7.794 9.281 1.00 90.69 178 VAL A CA 1
ATOM 1369 C C . VAL A 1 178 ? -18.157 8.824 8.178 1.00 90.69 178 VAL A C 1
ATOM 1371 O O . VAL A 1 178 ? -17.585 8.699 7.097 1.00 90.69 178 VAL A O 1
ATOM 1374 N N . VAL A 1 179 ? -18.967 9.853 8.434 1.00 90.25 179 VAL A N 1
ATOM 1375 C CA . VAL A 1 179 ? -19.259 10.926 7.468 1.00 90.25 179 VAL A CA 1
ATOM 1376 C C . VAL A 1 179 ? -19.394 12.279 8.175 1.00 90.25 179 VAL A C 1
ATOM 1378 O O . VAL A 1 179 ? -19.927 12.322 9.282 1.00 90.25 179 VAL A O 1
ATOM 1381 N N . PRO A 1 180 ? -18.952 13.399 7.566 1.00 89.44 180 PRO A N 1
ATOM 1382 C CA . PRO A 1 180 ? -19.175 14.723 8.139 1.00 89.44 180 PRO A CA 1
ATOM 1383 C C . PRO A 1 180 ? -20.665 15.033 8.240 1.00 89.44 180 PRO A C 1
ATOM 1385 O O . PRO A 1 180 ? -21.410 14.912 7.259 1.00 89.44 180 PRO A O 1
ATOM 1388 N N . ALA A 1 181 ? -21.093 15.512 9.402 1.00 84.56 181 ALA A N 1
ATOM 1389 C CA . ALA A 1 181 ? -22.457 15.970 9.597 1.00 84.56 181 ALA A CA 1
ATOM 1390 C C . ALA A 1 181 ? -22.622 17.401 9.067 1.00 84.56 181 ALA A C 1
ATOM 1392 O O . ALA A 1 181 ? -23.625 17.713 8.402 1.00 84.56 181 ALA A O 1
ATOM 1393 N N . LYS A 1 182 ? -21.619 18.259 9.301 1.00 83.81 182 LYS A N 1
ATOM 1394 C CA . LYS A 1 182 ? -21.712 19.697 9.038 1.00 83.81 182 LYS A CA 1
ATOM 1395 C C . LYS A 1 182 ? -21.613 20.027 7.557 1.00 83.81 182 LYS A C 1
ATOM 1397 O O . LYS A 1 182 ? -20.902 19.390 6.782 1.00 83.81 182 LYS A O 1
ATOM 1402 N N . THR A 1 183 ? -22.275 21.114 7.161 1.00 84.88 183 THR A N 1
ATOM 1403 C CA . THR A 1 183 ? -22.189 21.645 5.792 1.00 84.88 183 THR A CA 1
ATOM 1404 C C . THR A 1 183 ? -20.749 21.994 5.418 1.00 84.88 183 THR A C 1
ATOM 1406 O O . THR A 1 183 ? -20.307 21.661 4.321 1.00 84.88 183 THR A O 1
ATOM 1409 N N . MET A 1 184 ? -19.995 22.608 6.337 1.00 83.94 184 MET A N 1
ATOM 1410 C CA . MET A 1 184 ? -18.592 22.950 6.094 1.00 83.94 184 MET A CA 1
ATOM 1411 C C . MET A 1 184 ? -17.717 21.697 5.951 1.00 83.94 184 MET A C 1
ATOM 1413 O O . MET A 1 184 ? -16.894 21.634 5.040 1.00 83.94 184 MET A O 1
ATOM 1417 N N . GLY A 1 185 ? -17.947 20.669 6.777 1.00 88.81 185 GLY A N 1
ATOM 1418 C CA . GLY A 1 185 ? -17.237 19.393 6.676 1.00 88.81 185 GLY A CA 1
ATOM 1419 C C . GLY A 1 185 ? -17.541 18.660 5.374 1.00 88.81 185 GLY A C 1
ATOM 1420 O O . GLY A 1 185 ? -16.638 18.116 4.754 1.00 88.81 185 GLY A O 1
ATOM 1421 N N . LYS A 1 186 ? -18.782 18.727 4.878 1.00 88.56 186 LYS A N 1
ATOM 1422 C CA . LYS A 1 186 ? -19.163 18.177 3.564 1.00 88.56 186 LYS A CA 1
ATOM 1423 C C . LYS A 1 186 ? -18.476 18.895 2.400 1.00 88.56 186 LYS A C 1
ATOM 1425 O O . LYS A 1 186 ? -18.007 18.233 1.478 1.00 88.56 186 LYS A O 1
ATOM 1430 N N . ILE A 1 187 ? -18.391 20.228 2.438 1.00 90.75 187 ILE A N 1
ATOM 1431 C CA . ILE A 1 187 ? -17.673 21.014 1.417 1.00 90.75 187 ILE A CA 1
ATOM 1432 C C . ILE A 1 187 ? -16.186 20.646 1.422 1.00 90.75 187 ILE A C 1
ATOM 1434 O O . ILE A 1 187 ? -15.611 20.367 0.369 1.00 90.75 187 ILE A O 1
ATOM 1438 N N . LEU A 1 188 ? -15.583 20.604 2.611 1.00 90.50 188 LEU A N 1
ATOM 1439 C CA . LEU A 1 188 ? -14.185 20.239 2.792 1.00 90.50 188 LEU A CA 1
ATOM 1440 C C . LEU A 1 188 ? -13.910 18.805 2.322 1.00 90.50 188 LEU A C 1
ATOM 1442 O O . LEU A 1 188 ? -12.981 18.586 1.549 1.00 90.50 188 LEU A O 1
ATOM 1446 N N . ALA A 1 189 ? -14.736 17.841 2.727 1.00 90.44 189 ALA A N 1
ATOM 1447 C CA . ALA A 1 189 ? -14.627 16.451 2.302 1.00 90.44 189 ALA A CA 1
ATOM 1448 C C . ALA A 1 189 ? -14.738 16.313 0.780 1.00 90.44 189 ALA A C 1
ATOM 1450 O O . ALA A 1 189 ? -13.957 15.577 0.181 1.00 90.44 189 ALA A O 1
ATOM 1451 N N . GLY A 1 190 ? -15.646 17.056 0.138 1.00 90.00 190 GLY A N 1
ATOM 1452 C CA . GLY A 1 190 ? -15.754 17.094 -1.321 1.00 90.00 190 GLY A CA 1
ATOM 1453 C C . GLY A 1 190 ? -14.471 17.593 -1.988 1.00 90.00 190 GLY A C 1
ATOM 1454 O O . GLY A 1 190 ? -13.962 16.950 -2.904 1.00 90.00 190 GLY A O 1
ATOM 1455 N N . PHE A 1 191 ? -13.902 18.696 -1.493 1.00 89.69 191 PHE A N 1
ATOM 1456 C CA . PHE A 1 191 ? -12.639 19.232 -2.004 1.00 89.69 191 PHE A CA 1
ATOM 1457 C C . PHE A 1 191 ? -11.471 18.250 -1.816 1.00 89.69 191 PHE A C 1
ATOM 1459 O O . PHE A 1 191 ? -10.761 17.943 -2.773 1.00 89.69 191 PHE A O 1
ATOM 1466 N N . MET A 1 192 ? -11.311 17.697 -0.609 1.00 91.25 192 MET A N 1
ATOM 1467 C CA . MET A 1 192 ? -10.238 16.744 -0.309 1.00 91.25 192 MET A CA 1
ATOM 1468 C C . MET A 1 192 ? -10.377 15.451 -1.118 1.00 91.25 192 MET A C 1
ATOM 1470 O O . MET A 1 192 ? -9.369 14.920 -1.576 1.00 91.25 192 MET A O 1
ATOM 1474 N N . SER A 1 193 ? -11.603 14.982 -1.371 1.00 90.12 193 SER A N 1
ATOM 1475 C CA . SER A 1 193 ? -11.861 13.809 -2.220 1.00 90.12 193 SER A CA 1
ATOM 1476 C C . SER A 1 193 ? -11.346 14.011 -3.645 1.00 90.12 193 SER A C 1
ATOM 1478 O O . SER A 1 193 ? -10.691 13.126 -4.189 1.00 90.12 193 SER A O 1
ATOM 1480 N N . VAL A 1 194 ? -11.575 15.191 -4.236 1.00 89.19 194 VAL A N 1
ATOM 1481 C CA . VAL A 1 194 ? -11.050 15.526 -5.571 1.00 89.19 194 VAL A CA 1
ATOM 1482 C C . VAL A 1 194 ? -9.521 15.511 -5.566 1.00 89.19 194 VAL A C 1
ATOM 1484 O O . VAL A 1 194 ? -8.915 14.886 -6.435 1.00 89.19 194 VAL A O 1
ATOM 1487 N N . CYS A 1 195 ? -8.886 16.128 -4.563 1.00 88.06 195 CYS A N 1
ATOM 1488 C CA . CYS A 1 195 ? -7.431 16.071 -4.398 1.00 88.06 195 CYS A CA 1
ATOM 1489 C C . CYS A 1 195 ? -6.913 14.629 -4.274 1.00 88.06 195 CYS A C 1
ATOM 1491 O O . CYS A 1 195 ? -5.909 14.292 -4.896 1.00 88.06 195 CYS A O 1
ATOM 1493 N N . GLY A 1 196 ? -7.604 13.771 -3.517 1.00 90.06 196 GLY A N 1
ATOM 1494 C CA . GLY A 1 196 ? -7.250 12.359 -3.352 1.00 90.06 196 GLY A CA 1
ATOM 1495 C C . GLY A 1 196 ? -7.258 11.597 -4.672 1.00 90.06 196 GLY A C 1
ATOM 1496 O O . GLY A 1 196 ? -6.264 10.960 -5.016 1.00 90.06 196 GLY A O 1
ATOM 1497 N N . VAL A 1 197 ? -8.329 11.746 -5.457 1.00 89.56 197 VAL A N 1
ATOM 1498 C CA . VAL A 1 197 ? -8.452 11.128 -6.788 1.00 89.56 197 VAL A CA 1
ATOM 1499 C C . VAL A 1 197 ? -7.308 11.555 -7.707 1.00 89.56 197 VAL A C 1
ATOM 1501 O O . VAL A 1 197 ? -6.722 10.707 -8.373 1.00 89.56 197 VAL A O 1
ATOM 1504 N N . ILE A 1 198 ? -6.947 12.843 -7.716 1.00 86.44 198 ILE A N 1
ATOM 1505 C CA . ILE A 1 198 ? -5.839 13.354 -8.539 1.00 86.44 198 ILE A CA 1
ATOM 1506 C C . ILE A 1 198 ? -4.519 12.685 -8.146 1.00 86.44 198 ILE A C 1
ATOM 1508 O O . ILE A 1 198 ? -3.780 12.229 -9.015 1.00 86.44 198 ILE A O 1
ATOM 1512 N N . VAL A 1 199 ? -4.226 12.588 -6.847 1.00 85.94 199 VAL A N 1
ATOM 1513 C CA . VAL A 1 199 ? -2.983 11.966 -6.367 1.00 85.94 199 VAL A CA 1
ATOM 1514 C C . VAL A 1 199 ? -2.950 10.467 -6.685 1.00 85.94 199 VAL A C 1
ATOM 1516 O O . VAL A 1 199 ? -1.914 9.963 -7.115 1.00 85.94 199 VAL A O 1
ATOM 1519 N N . VAL A 1 200 ? -4.067 9.751 -6.531 1.00 86.88 200 VAL A N 1
ATOM 1520 C CA . VAL A 1 200 ? -4.157 8.322 -6.885 1.00 86.88 200 VAL A CA 1
ATOM 1521 C C . VAL A 1 200 ? -4.031 8.106 -8.399 1.00 86.88 200 VAL A C 1
ATOM 1523 O O . VAL A 1 200 ? -3.355 7.171 -8.826 1.00 86.88 200 VAL A O 1
ATOM 1526 N N . ALA A 1 201 ? -4.615 8.978 -9.224 1.00 85.00 201 ALA A N 1
ATOM 1527 C CA . ALA A 1 201 ? -4.472 8.913 -10.678 1.00 85.00 201 ALA A CA 1
ATOM 1528 C C . ALA A 1 201 ? -3.014 9.139 -11.112 1.00 85.00 201 ALA A C 1
ATOM 1530 O O . ALA A 1 201 ? -2.473 8.359 -11.897 1.00 85.00 201 ALA A O 1
ATOM 1531 N N . LEU A 1 202 ? -2.347 10.145 -10.533 1.00 82.50 202 LEU A N 1
ATOM 1532 C CA . LEU A 1 202 ? -0.920 10.395 -10.749 1.00 82.50 202 LEU A CA 1
ATOM 1533 C C . LEU A 1 202 ? -0.064 9.203 -10.315 1.00 82.50 202 LEU A C 1
ATOM 1535 O O . LEU A 1 202 ? 0.868 8.829 -11.022 1.00 82.50 202 LEU A O 1
ATOM 1539 N N . ALA A 1 203 ? -0.402 8.569 -9.191 1.00 85.00 203 ALA A N 1
ATOM 1540 C CA . ALA A 1 203 ? 0.285 7.371 -8.731 1.00 85.00 203 ALA A CA 1
ATOM 1541 C C . ALA A 1 203 ? 0.210 6.231 -9.751 1.00 85.00 203 ALA A C 1
ATOM 1543 O O . ALA A 1 203 ? 1.232 5.625 -10.073 1.00 85.00 203 ALA A O 1
ATOM 1544 N N . GLY A 1 204 ? -0.989 5.967 -10.278 1.00 83.25 204 GLY A N 1
ATOM 1545 C CA . GLY A 1 204 ? -1.209 4.958 -11.312 1.00 83.25 204 GLY A CA 1
ATOM 1546 C C . GLY A 1 204 ? -0.428 5.248 -12.594 1.00 83.25 204 GLY A C 1
ATOM 1547 O O . GLY A 1 204 ? 0.203 4.340 -13.134 1.00 83.25 204 GLY A O 1
ATOM 1548 N N . ALA A 1 205 ? -0.404 6.507 -13.042 1.00 80.75 205 ALA A N 1
ATOM 1549 C CA . ALA A 1 205 ? 0.368 6.926 -14.213 1.00 80.75 205 ALA A CA 1
ATOM 1550 C C . ALA A 1 205 ? 1.881 6.740 -13.999 1.00 80.75 205 ALA A C 1
ATOM 1552 O O . ALA A 1 205 ? 2.552 6.122 -14.821 1.00 80.75 205 ALA A O 1
ATOM 1553 N N . MET A 1 206 ? 2.418 7.189 -12.857 1.00 79.00 206 MET A N 1
ATOM 1554 C CA . MET A 1 206 ? 3.840 7.022 -12.526 1.00 79.00 206 MET A CA 1
ATOM 1555 C C . MET A 1 206 ? 4.256 5.549 -12.482 1.00 79.00 206 MET A C 1
ATOM 1557 O O . MET A 1 206 ? 5.253 5.180 -13.096 1.00 79.00 206 MET A O 1
ATOM 1561 N N . LEU A 1 207 ? 3.462 4.702 -11.820 1.00 81.69 207 LEU A N 1
ATOM 1562 C CA . LEU A 1 207 ? 3.683 3.256 -11.814 1.00 81.69 207 LEU A CA 1
ATOM 1563 C C . LEU A 1 207 ? 3.645 2.683 -13.236 1.00 81.69 207 LEU A C 1
ATOM 1565 O O . LEU A 1 207 ? 4.508 1.888 -13.590 1.00 81.69 207 LEU A O 1
ATOM 1569 N N . SER A 1 208 ? 2.691 3.101 -14.067 1.00 78.31 208 SER A N 1
ATOM 1570 C CA . SER A 1 208 ? 2.571 2.613 -15.447 1.00 78.31 208 SER A CA 1
ATOM 1571 C C . SER A 1 208 ? 3.815 2.928 -16.282 1.00 78.31 208 SER A C 1
ATOM 1573 O O . SER A 1 208 ? 4.304 2.042 -16.983 1.00 78.31 208 SER A O 1
ATOM 1575 N N . PHE A 1 209 ? 4.387 4.130 -16.143 1.00 78.56 209 PHE A N 1
ATOM 1576 C CA . PHE A 1 209 ? 5.652 4.483 -16.796 1.00 78.56 209 PHE A CA 1
ATOM 1577 C C . PHE A 1 209 ? 6.821 3.620 -16.325 1.00 78.56 209 PHE A C 1
ATOM 1579 O O . PHE A 1 209 ? 7.591 3.141 -17.152 1.00 78.56 209 PHE A O 1
ATOM 1586 N N . ASP A 1 210 ? 6.934 3.387 -15.019 1.00 78.12 210 ASP A N 1
ATOM 1587 C CA . ASP A 1 210 ? 8.010 2.575 -14.444 1.00 78.12 210 ASP A CA 1
ATOM 1588 C C . ASP A 1 210 ? 7.930 1.109 -14.912 1.00 78.12 210 ASP A C 1
ATOM 1590 O O . ASP A 1 210 ? 8.943 0.457 -15.178 1.00 78.12 210 ASP A O 1
ATOM 1594 N N . PHE A 1 211 ? 6.711 0.582 -15.054 1.00 75.25 211 PHE A N 1
ATOM 1595 C CA . PHE A 1 211 ? 6.481 -0.737 -15.636 1.00 75.25 211 PHE A CA 1
ATOM 1596 C C . PHE A 1 211 ? 6.806 -0.767 -17.135 1.00 75.25 211 PHE A C 1
ATOM 1598 O O . PHE A 1 211 ? 7.425 -1.729 -17.594 1.00 75.25 211 PHE A O 1
ATOM 1605 N N . ALA A 1 212 ? 6.413 0.258 -17.894 1.00 77.12 212 ALA A N 1
ATOM 1606 C CA . ALA A 1 212 ? 6.706 0.354 -19.322 1.00 77.12 212 ALA A CA 1
ATOM 1607 C C . ALA A 1 212 ? 8.219 0.383 -19.594 1.00 77.12 212 ALA A C 1
ATOM 1609 O O . ALA A 1 212 ? 8.687 -0.383 -20.436 1.00 77.12 212 ALA A O 1
ATOM 1610 N N . ASP A 1 213 ? 8.966 1.179 -18.826 1.00 72.81 213 ASP A N 1
ATOM 1611 C CA . ASP A 1 213 ? 10.425 1.319 -18.919 1.00 72.81 213 ASP A CA 1
ATOM 1612 C C . ASP A 1 213 ? 11.156 -0.008 -18.644 1.00 72.81 213 ASP A C 1
ATOM 1614 O O . ASP A 1 213 ? 12.046 -0.432 -19.380 1.00 72.81 213 ASP A O 1
ATOM 1618 N N . HIS A 1 214 ? 10.713 -0.766 -17.638 1.00 73.62 214 HIS A N 1
ATOM 1619 C CA . HIS A 1 214 ? 11.306 -2.077 -17.371 1.00 73.62 214 HIS A CA 1
ATOM 1620 C C . HIS A 1 214 ? 11.032 -3.102 -18.485 1.00 73.62 214 HIS A C 1
ATOM 1622 O O . HIS A 1 214 ? 11.876 -3.949 -18.789 1.00 73.62 214 HIS A O 1
ATOM 1628 N N . PHE A 1 215 ? 9.846 -3.059 -19.100 1.00 70.81 215 PHE A N 1
ATOM 1629 C CA . PHE A 1 215 ? 9.489 -3.980 -20.182 1.00 70.81 215 PHE A CA 1
ATOM 1630 C C . PHE A 1 215 ? 10.081 -3.602 -21.545 1.00 70.81 215 PHE A C 1
ATOM 1632 O O . PHE A 1 215 ? 10.133 -4.477 -22.417 1.00 70.81 215 PHE A O 1
ATOM 1639 N N . SER A 1 216 ? 10.503 -2.352 -21.746 1.00 67.56 216 SER A N 1
ATOM 1640 C CA . SER A 1 216 ? 11.272 -1.925 -22.920 1.00 67.56 216 SER A CA 1
ATOM 1641 C C . SER A 1 216 ? 12.749 -2.277 -22.791 1.00 67.56 216 SER A C 1
ATOM 1643 O O . SER A 1 216 ? 13.288 -2.851 -23.735 1.00 67.56 216 SER A O 1
ATOM 1645 N N . GLU A 1 217 ? 13.371 -2.038 -21.625 1.00 65.50 217 GLU A N 1
ATOM 1646 C CA . GLU A 1 217 ? 14.768 -2.424 -21.344 1.00 65.50 217 GLU A CA 1
ATOM 1647 C C . GLU A 1 217 ? 14.977 -3.932 -21.576 1.00 65.50 217 GLU A C 1
ATOM 1649 O O . GLU A 1 217 ? 15.972 -4.364 -22.147 1.00 65.50 217 GLU A O 1
ATOM 1654 N N . ALA A 1 218 ? 14.001 -4.764 -21.196 1.00 64.88 218 ALA A N 1
ATOM 1655 C CA . ALA A 1 218 ? 14.075 -6.213 -21.385 1.00 64.88 218 ALA A CA 1
ATOM 1656 C C . ALA A 1 218 ? 13.921 -6.681 -22.849 1.00 64.88 218 ALA A C 1
ATOM 1658 O O . ALA A 1 218 ? 14.079 -7.875 -23.123 1.00 64.88 218 ALA A O 1
ATOM 1659 N N . ARG A 1 219 ? 13.537 -5.792 -23.776 1.00 60.66 219 ARG A N 1
ATOM 1660 C CA . ARG A 1 219 ? 13.131 -6.144 -25.147 1.00 60.66 219 ARG A CA 1
ATOM 1661 C C . ARG A 1 219 ? 14.126 -5.696 -26.222 1.00 60.66 219 ARG A C 1
ATOM 1663 O O . ARG A 1 219 ? 14.034 -6.223 -27.328 1.00 60.66 219 ARG A O 1
ATOM 1670 N N . TRP A 1 220 ? 15.063 -4.796 -25.911 1.00 51.53 220 TRP A N 1
ATOM 1671 C CA . TRP A 1 220 ? 15.944 -4.169 -26.902 1.00 51.53 220 TRP A CA 1
ATOM 1672 C C . TRP A 1 220 ? 17.445 -4.435 -26.653 1.00 51.53 220 TRP A C 1
ATOM 1674 O O . TRP A 1 220 ? 17.902 -4.270 -25.524 1.00 51.53 220 TRP A O 1
ATOM 1684 N N . PRO A 1 221 ? 18.234 -4.863 -27.666 1.00 52.78 221 PRO A N 1
ATOM 1685 C CA . PRO A 1 221 ? 19.692 -4.984 -27.553 1.00 52.78 221 PRO A CA 1
ATOM 1686 C C . PRO A 1 221 ? 20.369 -3.607 -27.412 1.00 52.78 221 PRO A C 1
ATOM 1688 O O . PRO A 1 221 ? 19.882 -2.625 -27.968 1.00 52.78 221 PRO A O 1
ATOM 1691 N N . GLU A 1 222 ? 21.521 -3.554 -26.731 1.00 56.03 222 GLU A N 1
ATOM 1692 C CA . GLU A 1 222 ? 22.238 -2.333 -26.291 1.00 56.03 222 GLU A CA 1
ATOM 1693 C C . GLU A 1 222 ? 22.487 -1.253 -27.377 1.00 56.03 222 GLU A C 1
ATOM 1695 O O . GLU A 1 222 ? 22.621 -0.076 -27.041 1.00 56.03 222 GLU A O 1
ATOM 1700 N N . ASP A 1 223 ? 22.495 -1.602 -28.670 1.00 55.03 223 ASP A N 1
ATOM 1701 C CA . ASP A 1 223 ? 22.718 -0.658 -29.782 1.00 55.03 223 ASP A CA 1
ATOM 1702 C C . ASP A 1 223 ? 21.439 0.057 -30.284 1.00 55.03 223 ASP A C 1
ATOM 1704 O O . ASP A 1 223 ? 21.516 1.149 -30.848 1.00 55.03 223 ASP A O 1
ATOM 1708 N N . GLU A 1 224 ? 20.246 -0.503 -30.049 1.00 56.84 224 GLU A N 1
ATOM 1709 C CA . GLU A 1 224 ? 18.942 0.112 -30.392 1.00 56.84 224 GLU A CA 1
ATOM 1710 C C . GLU A 1 224 ? 18.335 0.917 -29.219 1.00 56.84 224 GLU A C 1
ATOM 1712 O O . GLU A 1 224 ? 17.335 1.629 -29.354 1.00 56.84 224 GLU A O 1
ATOM 1717 N N . ASP A 1 225 ? 19.000 0.869 -28.069 1.00 62.69 225 ASP A N 1
ATOM 1718 C CA . ASP A 1 225 ? 18.595 1.411 -26.772 1.00 62.69 225 ASP A CA 1
ATOM 1719 C C . ASP A 1 225 ? 18.425 2.949 -26.769 1.00 62.69 225 ASP A C 1
ATOM 1721 O O . ASP A 1 225 ? 17.703 3.531 -25.956 1.00 62.69 225 ASP A O 1
ATOM 1725 N N . ARG A 1 226 ? 19.063 3.647 -27.722 1.00 59.53 226 ARG A N 1
ATOM 1726 C CA . ARG A 1 226 ? 18.921 5.104 -27.890 1.00 59.53 226 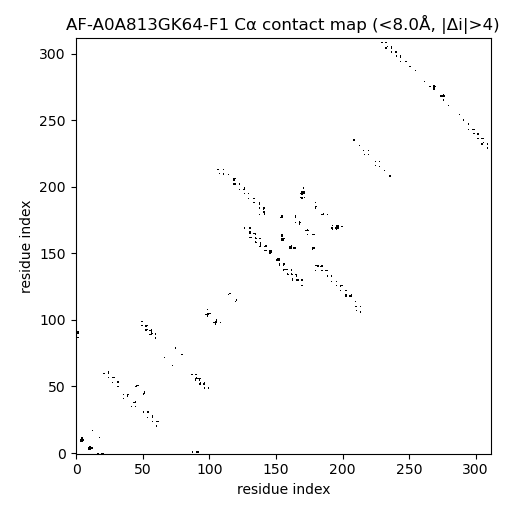ARG A CA 1
ATOM 1727 C C . ARG A 1 226 ? 17.593 5.492 -28.554 1.00 59.53 226 ARG A C 1
ATOM 1729 O O . ARG A 1 226 ? 16.976 6.462 -28.127 1.00 59.53 226 ARG A O 1
ATOM 1736 N N . HIS A 1 227 ? 17.134 4.732 -29.553 1.00 63.00 227 HIS A N 1
ATOM 1737 C CA . HIS A 1 227 ? 15.825 4.962 -30.181 1.00 63.00 227 HIS A CA 1
ATOM 1738 C C . HIS A 1 227 ? 14.683 4.569 -29.236 1.00 63.00 227 HIS A C 1
ATOM 1740 O O . HIS A 1 227 ? 13.731 5.332 -29.094 1.00 63.00 227 HIS A O 1
ATOM 1746 N N . GLY A 1 228 ? 14.822 3.451 -28.512 1.00 63.44 228 GLY A N 1
ATOM 1747 C CA . GLY A 1 228 ? 13.835 3.018 -27.517 1.00 63.44 228 GLY A CA 1
ATOM 1748 C C . GLY A 1 228 ? 13.618 4.038 -26.391 1.00 63.44 228 GLY A C 1
ATOM 1749 O O . GLY A 1 228 ? 12.474 4.337 -26.052 1.00 63.44 228 GLY A O 1
ATOM 1750 N N . ARG A 1 229 ? 14.693 4.645 -25.858 1.00 61.38 229 ARG A N 1
ATOM 1751 C CA . ARG A 1 229 ? 14.588 5.715 -24.845 1.00 61.38 229 ARG A CA 1
ATOM 1752 C C . ARG A 1 229 ? 13.855 6.953 -25.360 1.00 61.38 229 ARG A C 1
ATOM 1754 O O . ARG A 1 229 ? 13.010 7.480 -24.642 1.00 61.38 229 ARG A O 1
ATOM 1761 N N . LEU A 1 230 ? 14.138 7.389 -26.590 1.00 66.31 230 LEU A N 1
ATOM 1762 C CA . LEU A 1 230 ? 13.452 8.529 -27.213 1.00 66.31 230 LEU A CA 1
ATOM 1763 C C . LEU A 1 230 ? 11.963 8.235 -27.442 1.00 66.31 230 LEU A C 1
ATOM 1765 O O . LEU A 1 230 ? 11.119 9.088 -27.172 1.00 66.31 230 LEU A O 1
ATOM 1769 N N . GLU A 1 231 ? 11.615 7.022 -27.882 1.00 67.06 231 GLU A N 1
ATOM 1770 C CA . GLU A 1 231 ? 10.214 6.609 -28.007 1.00 67.06 231 GLU A CA 1
ATOM 1771 C C . GLU A 1 231 ? 9.500 6.583 -26.652 1.00 67.06 231 GLU A C 1
ATOM 1773 O O . GLU A 1 231 ? 8.380 7.080 -26.550 1.00 67.06 231 GLU A O 1
ATOM 1778 N N . LEU A 1 232 ? 10.150 6.092 -25.594 1.00 65.56 232 LEU A N 1
ATOM 1779 C CA . LEU A 1 232 ? 9.583 6.104 -24.244 1.00 65.56 232 LEU A CA 1
ATOM 1780 C C . LEU A 1 232 ? 9.391 7.514 -23.694 1.00 65.56 232 LEU A C 1
ATOM 1782 O O . LEU A 1 232 ? 8.363 7.800 -23.081 1.00 65.56 232 LEU A O 1
ATOM 1786 N N . GLN A 1 233 ? 10.349 8.409 -23.934 1.00 67.25 233 GLN A N 1
ATOM 1787 C CA . GLN A 1 233 ? 10.237 9.816 -23.556 1.00 67.25 233 GLN A CA 1
ATOM 1788 C C . GLN A 1 233 ? 9.083 10.498 -24.300 1.00 67.25 233 GLN A C 1
ATOM 1790 O O . GLN A 1 233 ? 8.321 11.240 -23.682 1.00 67.25 233 GLN A O 1
ATOM 1795 N N . ASN A 1 234 ? 8.897 10.173 -25.583 1.00 71.25 234 ASN A N 1
ATOM 1796 C CA . ASN A 1 234 ? 7.777 10.646 -26.398 1.00 71.25 234 ASN A CA 1
ATOM 1797 C C . ASN A 1 234 ? 6.425 10.065 -25.954 1.00 71.25 234 ASN A C 1
ATOM 1799 O O . ASN A 1 234 ? 5.405 10.750 -26.015 1.00 71.25 234 ASN A O 1
ATOM 1803 N N . VAL A 1 235 ? 6.377 8.807 -25.509 1.00 69.75 235 VAL A N 1
ATOM 1804 C CA . VAL A 1 235 ? 5.161 8.216 -24.923 1.00 69.75 235 VAL A CA 1
ATOM 1805 C C . VAL A 1 235 ? 4.844 8.891 -23.591 1.00 69.75 235 VAL A C 1
ATOM 1807 O O . VAL A 1 235 ? 3.706 9.297 -23.363 1.00 69.75 235 VAL A O 1
ATOM 1810 N N . LYS A 1 236 ? 5.858 9.102 -22.745 1.00 66.56 236 LYS A N 1
ATOM 1811 C CA . LYS A 1 236 ? 5.716 9.774 -21.451 1.00 66.56 236 LYS A CA 1
ATOM 1812 C C . LYS A 1 236 ? 5.245 11.216 -21.604 1.00 66.56 236 LYS A C 1
ATOM 1814 O O . LYS A 1 236 ? 4.369 11.635 -20.854 1.00 66.56 236 LYS A O 1
ATOM 1819 N N . SER A 1 237 ? 5.774 11.966 -22.574 1.00 67.25 237 SER A N 1
ATOM 1820 C CA . SER A 1 237 ? 5.332 13.337 -22.853 1.00 67.25 237 SER A CA 1
ATOM 1821 C C . SER A 1 237 ? 3.885 13.375 -23.353 1.00 67.25 237 SER A C 1
ATOM 1823 O O . SER A 1 237 ? 3.108 14.202 -22.876 1.00 67.25 237 SER A O 1
ATOM 1825 N N . LYS A 1 238 ? 3.486 12.441 -24.228 1.00 72.69 238 LYS A N 1
ATOM 1826 C CA . LYS A 1 238 ? 2.099 12.309 -24.706 1.00 72.69 238 LYS A CA 1
ATOM 1827 C C . LYS A 1 238 ? 1.116 11.964 -23.593 1.00 72.69 238 LYS A C 1
ATOM 1829 O O . LYS A 1 238 ? 0.103 12.645 -23.469 1.00 72.69 238 LYS A O 1
ATOM 1834 N N . GLU A 1 239 ? 1.414 10.970 -22.760 1.00 68.38 239 GLU A N 1
ATOM 1835 C CA . GLU A 1 239 ? 0.543 10.611 -21.633 1.00 68.38 239 GLU A CA 1
ATOM 1836 C C . GLU A 1 239 ? 0.435 11.758 -20.615 1.00 68.38 239 GLU A C 1
ATOM 1838 O O . GLU A 1 239 ? -0.656 12.049 -20.123 1.00 68.38 239 GLU A O 1
ATOM 1843 N N . LEU A 1 240 ? 1.532 12.483 -20.348 1.00 64.50 240 LEU A N 1
ATOM 1844 C CA . LEU A 1 240 ? 1.490 13.679 -19.500 1.00 64.50 240 LEU A CA 1
ATOM 1845 C C . LEU A 1 240 ? 0.588 14.771 -20.099 1.00 64.50 240 LEU A C 1
ATOM 1847 O O . LEU A 1 240 ? -0.143 15.440 -19.367 1.00 64.50 240 LEU A O 1
ATOM 1851 N N . GLN A 1 241 ? 0.640 14.961 -21.422 1.00 67.38 241 GLN A N 1
ATOM 1852 C CA . GLN A 1 241 ? -0.193 15.927 -22.142 1.00 67.38 241 GLN A CA 1
ATOM 1853 C C . GLN A 1 241 ? -1.672 15.526 -22.150 1.00 67.38 241 GLN A C 1
ATOM 1855 O O . GLN A 1 241 ? -2.535 16.387 -21.963 1.00 67.38 241 GLN A O 1
ATOM 1860 N N . GLU A 1 242 ? -1.979 14.244 -22.343 1.00 74.31 242 GLU A N 1
ATOM 1861 C CA . GLU A 1 242 ? -3.346 13.722 -22.267 1.00 74.31 242 GLU A CA 1
ATOM 1862 C C . GLU A 1 242 ? -3.921 13.903 -20.865 1.00 74.31 242 GLU A C 1
ATOM 1864 O O . GLU A 1 242 ? -4.991 14.498 -20.716 1.00 74.31 242 GLU A O 1
ATOM 1869 N N . PHE A 1 243 ? -3.165 13.518 -19.836 1.00 64.50 243 PHE A N 1
ATOM 1870 C CA . PHE A 1 243 ? -3.556 13.734 -18.448 1.00 64.50 243 PHE A CA 1
ATOM 1871 C C . PHE A 1 243 ? -3.777 15.222 -18.142 1.00 64.50 243 PHE A C 1
ATOM 1873 O O . PHE A 1 243 ? -4.791 15.595 -17.552 1.00 64.50 243 PHE A O 1
ATOM 1880 N N . ALA A 1 244 ? -2.871 16.103 -18.583 1.00 63.03 244 ALA A N 1
ATOM 1881 C CA . ALA A 1 244 ? -3.017 17.546 -18.399 1.00 63.03 244 ALA A CA 1
ATOM 1882 C C . ALA A 1 244 ? -4.276 18.098 -19.095 1.00 63.03 244 ALA A C 1
ATOM 1884 O O . ALA A 1 244 ? -4.971 18.953 -18.538 1.00 63.03 244 ALA A O 1
ATOM 1885 N N . MET A 1 245 ? -4.612 17.594 -20.289 1.00 69.69 245 MET A N 1
ATOM 1886 C CA . MET A 1 245 ? -5.844 17.955 -20.995 1.00 69.69 245 MET A CA 1
ATOM 1887 C C . MET A 1 245 ? -7.099 17.467 -20.269 1.00 69.69 245 MET A C 1
ATOM 1889 O O . MET A 1 245 ? -8.063 18.228 -20.151 1.00 69.69 245 MET A O 1
ATOM 1893 N N . GLU A 1 246 ? -7.115 16.228 -19.784 1.00 71.44 246 GLU A N 1
ATOM 1894 C CA . GLU A 1 246 ? -8.244 15.682 -19.024 1.00 71.44 246 GLU A CA 1
ATOM 1895 C C . GLU A 1 246 ? -8.453 16.424 -17.709 1.00 71.44 246 GLU A C 1
ATOM 1897 O O . GLU A 1 246 ? -9.573 16.846 -17.405 1.00 71.44 246 GLU A O 1
ATOM 1902 N N . PHE A 1 247 ? -7.368 16.675 -16.977 1.00 67.00 247 PHE A N 1
ATOM 1903 C CA . PHE A 1 247 ? -7.391 17.467 -15.758 1.00 67.00 247 PHE A CA 1
ATOM 1904 C C . PHE A 1 247 ? -7.974 18.858 -16.011 1.00 67.00 247 PHE A C 1
ATOM 1906 O O . PHE A 1 247 ? -8.864 19.307 -15.287 1.00 67.00 247 PHE A O 1
ATOM 1913 N N . ARG A 1 248 ? -7.534 19.524 -17.084 1.00 67.12 248 ARG A N 1
ATOM 1914 C CA . ARG A 1 248 ? -8.043 20.844 -17.460 1.00 67.12 248 ARG A CA 1
ATOM 1915 C C . ARG A 1 248 ? -9.540 20.823 -17.768 1.00 67.12 248 ARG A C 1
ATOM 1917 O O . ARG A 1 248 ? -10.263 21.691 -17.289 1.00 67.12 248 ARG A O 1
ATOM 1924 N N . ARG A 1 249 ? -10.026 19.816 -18.501 1.00 71.50 249 ARG A N 1
ATOM 1925 C CA . ARG A 1 249 ? -11.466 19.649 -18.778 1.00 71.50 249 ARG A CA 1
ATOM 1926 C C . ARG A 1 249 ? -12.272 19.447 -17.496 1.00 71.50 249 ARG A C 1
ATOM 1928 O O . ARG A 1 249 ? -13.321 20.071 -17.332 1.00 71.50 249 ARG A O 1
ATOM 1935 N N . ALA A 1 250 ? -11.786 18.600 -16.590 1.00 67.06 250 ALA A N 1
ATOM 1936 C CA . ALA A 1 250 ? -12.431 18.364 -15.302 1.00 67.06 250 ALA A CA 1
ATOM 1937 C C . ALA A 1 250 ? -12.466 19.644 -14.448 1.00 67.06 250 ALA A C 1
ATOM 1939 O O . ALA A 1 250 ? -13.499 19.976 -13.862 1.00 67.06 250 ALA A O 1
ATOM 1940 N N . TRP A 1 251 ? -11.365 20.400 -14.434 1.00 71.19 251 TRP A N 1
ATOM 1941 C CA . TRP A 1 251 ? -11.250 21.668 -13.719 1.00 71.19 251 TRP A CA 1
ATOM 1942 C C . TRP A 1 251 ? -12.214 22.731 -14.249 1.00 71.19 251 TRP A C 1
ATOM 1944 O O . TRP A 1 251 ? -12.941 23.351 -13.470 1.00 71.19 251 TRP A O 1
ATOM 1954 N N . ASP A 1 252 ? -12.272 22.908 -15.570 1.00 72.62 252 ASP A N 1
ATOM 1955 C CA . ASP A 1 252 ? -13.188 23.849 -16.215 1.00 72.62 252 ASP A CA 1
ATOM 1956 C C . ASP A 1 252 ? -14.655 23.484 -15.915 1.00 72.62 252 ASP A C 1
ATOM 1958 O O . ASP A 1 252 ? -15.476 24.363 -15.628 1.00 72.62 252 ASP A O 1
ATOM 1962 N N . GLY A 1 253 ? -14.977 22.184 -15.882 1.00 70.44 253 GLY A N 1
ATOM 1963 C CA . GLY A 1 253 ? -16.293 21.677 -15.486 1.00 70.44 253 GLY A CA 1
ATOM 1964 C C . GLY A 1 253 ? -16.653 21.986 -14.028 1.00 70.44 253 GLY A C 1
ATOM 1965 O O . GLY A 1 253 ? -17.746 22.488 -13.746 1.00 70.44 253 GLY A O 1
ATOM 1966 N N . LEU A 1 254 ? -15.728 21.748 -13.093 1.00 66.75 254 LEU A N 1
ATOM 1967 C CA . LEU A 1 254 ? -15.917 22.063 -11.674 1.00 66.75 254 LEU A CA 1
ATOM 1968 C C . LEU A 1 254 ? -16.091 23.574 -11.456 1.00 66.75 254 LEU A C 1
ATOM 1970 O O . LEU A 1 254 ? -17.010 24.003 -10.754 1.00 66.75 254 LEU A O 1
ATOM 1974 N N . ALA A 1 255 ? -15.245 24.390 -12.091 1.00 68.25 255 ALA A N 1
ATOM 1975 C CA . ALA A 1 255 ? -15.309 25.845 -12.010 1.00 68.25 255 ALA A CA 1
ATOM 1976 C C . ALA A 1 255 ? -16.650 26.382 -12.535 1.00 68.25 255 ALA A C 1
ATOM 1978 O O . ALA A 1 255 ? -17.250 27.265 -11.913 1.00 68.25 255 ALA A O 1
ATOM 1979 N N . ALA A 1 256 ? -17.160 25.826 -13.638 1.00 72.25 256 ALA A N 1
ATOM 1980 C CA . ALA A 1 256 ? -18.481 26.161 -14.162 1.00 72.25 256 ALA A CA 1
ATOM 1981 C C . ALA A 1 256 ? -19.605 25.779 -13.181 1.00 72.25 256 ALA A C 1
ATOM 1983 O O . ALA A 1 256 ? -20.498 26.586 -12.918 1.00 72.25 256 ALA A O 1
ATOM 1984 N N . CYS A 1 257 ? -19.539 24.586 -12.581 1.00 71.06 257 CYS A N 1
ATOM 1985 C CA . CYS A 1 257 ? -20.521 24.121 -11.599 1.00 71.06 257 CYS A CA 1
ATOM 1986 C C . CYS A 1 257 ? -20.568 25.018 -10.348 1.00 71.06 257 CYS A C 1
ATOM 1988 O O . CYS A 1 257 ? -21.643 25.432 -9.901 1.00 71.06 257 CYS A O 1
ATOM 1990 N N . LEU A 1 258 ? -19.400 25.397 -9.819 1.00 66.94 258 LEU A N 1
ATOM 1991 C CA . LEU A 1 258 ? -19.291 26.305 -8.677 1.00 66.94 258 LEU A CA 1
ATOM 1992 C C . LEU A 1 258 ? -19.838 27.702 -8.998 1.00 66.94 258 LEU A C 1
ATOM 1994 O O . LEU A 1 258 ? -20.567 28.273 -8.185 1.00 66.94 258 LEU A O 1
ATOM 1998 N N . LYS A 1 259 ? -19.547 28.235 -10.195 1.00 71.75 259 LYS A N 1
ATOM 1999 C CA . LYS A 1 259 ? -20.102 29.516 -10.669 1.00 71.75 259 LYS A CA 1
ATOM 2000 C C . LYS A 1 259 ? -21.632 29.466 -10.739 1.00 71.75 259 LYS A C 1
ATOM 2002 O O . LYS A 1 259 ? -22.288 30.377 -10.235 1.00 71.75 259 LYS A O 1
ATOM 2007 N N . ASN A 1 260 ? -22.199 28.387 -11.279 1.00 75.06 260 ASN A N 1
ATOM 2008 C CA . ASN A 1 260 ? -23.651 28.204 -11.376 1.00 75.06 260 ASN A CA 1
ATOM 2009 C C . ASN A 1 260 ? -24.319 28.090 -9.998 1.00 75.06 260 ASN A C 1
ATOM 2011 O O . ASN A 1 260 ? -25.352 28.714 -9.755 1.00 75.06 260 ASN A O 1
ATOM 2015 N N . THR A 1 261 ? -23.704 27.354 -9.072 1.00 69.50 261 THR A N 1
ATOM 2016 C CA . THR A 1 261 ? -24.217 27.191 -7.703 1.00 69.50 261 THR A CA 1
ATOM 2017 C C . THR A 1 261 ? -24.171 28.512 -6.929 1.00 69.50 261 THR A C 1
ATOM 2019 O O . THR A 1 261 ? -25.146 28.887 -6.276 1.00 69.50 261 THR A O 1
ATOM 2022 N N . ALA A 1 262 ? -23.078 29.273 -7.055 1.00 64.75 262 ALA A N 1
ATOM 2023 C CA . ALA A 1 262 ? -22.959 30.600 -6.451 1.00 64.75 262 ALA A CA 1
ATOM 2024 C C . ALA A 1 262 ? -23.982 31.596 -7.032 1.00 64.75 262 ALA A C 1
ATOM 2026 O O . ALA A 1 262 ? -24.556 32.394 -6.290 1.00 64.75 262 ALA A O 1
ATOM 2027 N N . ALA A 1 263 ? -24.250 31.531 -8.341 1.00 70.75 263 ALA A N 1
ATOM 2028 C CA . ALA A 1 263 ? -25.284 32.338 -8.986 1.00 70.75 263 ALA A CA 1
ATOM 2029 C C . ALA A 1 263 ? -26.696 31.973 -8.491 1.00 70.75 263 ALA A C 1
ATOM 2031 O O . ALA A 1 263 ? -27.483 32.865 -8.177 1.00 70.75 263 ALA A O 1
ATOM 2032 N N . GLN A 1 264 ? -26.998 30.678 -8.337 1.00 72.75 264 GLN A N 1
ATOM 2033 C CA . GLN A 1 264 ? -28.273 30.216 -7.778 1.00 72.75 264 GLN A CA 1
ATOM 2034 C C . GLN A 1 264 ? -28.481 30.661 -6.328 1.00 72.75 264 GLN A C 1
ATOM 2036 O O . GLN A 1 264 ? -29.592 31.046 -5.965 1.00 72.75 264 GLN A O 1
ATOM 2041 N N . GLN A 1 265 ? -27.440 30.621 -5.493 1.00 65.94 265 GLN A N 1
ATOM 2042 C CA . GLN A 1 265 ? -27.557 31.085 -4.109 1.00 65.94 265 GLN A CA 1
ATOM 2043 C C . GLN A 1 265 ? -27.788 32.595 -4.020 1.00 65.94 265 GLN A C 1
ATOM 2045 O O . GLN A 1 265 ? -28.596 33.028 -3.204 1.00 65.94 265 GLN A O 1
ATOM 2050 N N . ARG A 1 266 ? -27.161 33.389 -4.897 1.00 64.94 266 ARG A N 1
ATOM 2051 C CA . ARG A 1 266 ? -27.438 34.831 -4.998 1.00 64.94 266 ARG A CA 1
ATOM 2052 C C . ARG A 1 266 ? -28.878 35.120 -5.398 1.00 64.94 266 ARG A C 1
ATOM 2054 O O . ARG A 1 266 ? -29.534 35.893 -4.714 1.00 64.94 266 ARG A O 1
ATOM 2061 N N . ALA A 1 267 ? -29.379 34.451 -6.437 1.00 69.88 267 ALA A N 1
ATOM 2062 C CA . ALA A 1 267 ? -30.762 34.620 -6.877 1.00 69.88 267 ALA A CA 1
ATOM 2063 C C . ALA A 1 267 ? -31.764 34.257 -5.766 1.00 69.88 267 ALA A C 1
ATOM 2065 O O . ALA A 1 267 ? -32.761 34.946 -5.581 1.00 69.88 267 ALA A O 1
ATOM 2066 N N . LYS A 1 268 ? -31.487 33.207 -4.977 1.00 67.69 268 LYS A N 1
ATOM 2067 C CA . LYS A 1 268 ? -32.313 32.848 -3.812 1.00 67.69 268 LYS A CA 1
ATOM 2068 C C . LYS A 1 268 ? -32.229 33.877 -2.677 1.00 67.69 268 LYS A C 1
ATOM 2070 O O . LYS A 1 268 ? -33.259 34.179 -2.086 1.00 67.69 268 LYS A O 1
ATOM 2075 N N . ALA A 1 269 ? -31.045 34.418 -2.389 1.00 60.75 269 ALA A N 1
ATOM 2076 C CA . ALA A 1 269 ? -30.855 35.428 -1.345 1.00 60.75 269 ALA A CA 1
ATOM 2077 C C . ALA A 1 269 ? -31.521 36.773 -1.697 1.00 60.75 269 ALA A C 1
ATOM 2079 O O . ALA A 1 269 ? -32.142 37.389 -0.834 1.00 60.75 269 ALA A O 1
ATOM 2080 N N . GLU A 1 270 ? -31.470 37.193 -2.968 1.00 65.88 270 GLU A N 1
ATOM 2081 C CA . GLU A 1 270 ? -32.175 38.389 -3.461 1.00 65.88 270 GLU A CA 1
ATOM 2082 C C . GLU A 1 270 ? -33.698 38.255 -3.337 1.00 65.88 270 GLU A C 1
ATOM 2084 O O . GLU A 1 270 ? -34.375 39.215 -2.977 1.00 65.88 270 GLU A O 1
ATOM 2089 N N . VAL A 1 271 ? -34.240 37.056 -3.575 1.00 68.44 271 VAL A N 1
ATOM 2090 C CA . VAL A 1 271 ? -35.676 36.770 -3.417 1.00 68.44 271 VAL A CA 1
ATOM 2091 C C . VAL A 1 271 ? -36.096 36.704 -1.939 1.00 68.44 271 VAL A C 1
ATOM 2093 O O . VAL A 1 271 ? -37.235 37.036 -1.622 1.00 68.44 271 VAL A O 1
ATOM 2096 N N . ALA A 1 272 ? -35.199 36.306 -1.031 1.00 67.69 272 ALA A N 1
ATOM 2097 C CA . ALA A 1 272 ? -35.485 36.164 0.401 1.00 67.69 272 ALA A CA 1
ATOM 2098 C C . ALA A 1 272 ? -35.326 37.464 1.220 1.00 67.69 272 ALA A C 1
ATOM 2100 O O . ALA A 1 272 ? -35.775 37.513 2.363 1.00 67.69 272 ALA A O 1
ATOM 2101 N N . GLY A 1 273 ? -34.713 38.519 0.665 1.00 57.38 273 GLY A N 1
ATOM 2102 C CA . GLY A 1 273 ? -34.534 39.805 1.356 1.00 57.38 273 GLY A CA 1
ATOM 2103 C C . GLY A 1 273 ? -33.523 39.785 2.515 1.00 57.38 273 GLY A C 1
ATOM 2104 O O . GLY A 1 273 ? -33.522 40.696 3.341 1.00 57.38 273 GLY A O 1
ATOM 2105 N N . GLU A 1 274 ? -32.663 38.766 2.589 1.00 52.16 274 GLU A N 1
ATOM 2106 C CA . GLU A 1 274 ? -31.611 38.637 3.606 1.00 52.16 274 GLU A CA 1
ATOM 2107 C C . GLU A 1 274 ? -30.299 39.309 3.159 1.00 52.16 274 GLU A C 1
ATOM 2109 O O . GLU A 1 274 ? -29.958 39.344 1.973 1.00 52.16 274 GLU A O 1
ATOM 2114 N N . ALA A 1 275 ? -29.528 39.842 4.117 1.00 54.03 275 ALA A N 1
ATOM 2115 C CA . ALA A 1 275 ? -28.200 40.388 3.845 1.00 54.03 275 ALA A CA 1
ATOM 2116 C C . ALA A 1 275 ? -27.283 39.293 3.270 1.00 54.03 275 ALA A C 1
ATOM 2118 O O . ALA A 1 275 ? -27.197 38.195 3.818 1.00 54.03 275 ALA A O 1
ATOM 2119 N N . SER A 1 276 ? -26.613 39.606 2.154 1.00 51.25 276 SER A N 1
ATOM 2120 C CA . SER A 1 276 ? -25.829 38.657 1.353 1.00 51.25 276 SER A CA 1
ATOM 2121 C C . SER A 1 276 ? -24.924 37.755 2.209 1.00 51.25 276 SER A C 1
ATOM 2123 O O . SER A 1 276 ? -24.117 38.283 2.979 1.00 51.25 276 SER A O 1
ATOM 2125 N N . PRO A 1 277 ? -24.985 36.416 2.056 1.00 49.91 277 PRO A N 1
ATOM 2126 C CA . PRO A 1 277 ? -24.106 35.522 2.799 1.00 49.91 277 PRO A CA 1
ATOM 2127 C C . PRO A 1 277 ? -22.643 35.775 2.406 1.00 49.91 277 PRO A C 1
ATOM 2129 O O . PRO A 1 277 ? -22.356 36.122 1.254 1.00 49.91 277 PRO A O 1
ATOM 2132 N N . LEU A 1 278 ? -21.731 35.629 3.381 1.00 52.12 278 LEU A N 1
ATOM 2133 C CA . LEU A 1 278 ? -20.288 35.883 3.266 1.00 52.12 278 LEU A CA 1
ATOM 2134 C C . LEU A 1 278 ? -19.734 35.466 1.892 1.00 52.12 278 LEU A C 1
ATOM 2136 O O . LEU A 1 278 ? -19.890 34.336 1.429 1.00 52.12 278 LEU A O 1
ATOM 2140 N N . THR A 1 279 ? -19.095 36.421 1.227 1.00 57.59 279 THR A N 1
ATOM 2141 C CA . THR A 1 279 ? -18.731 36.375 -0.186 1.00 57.59 279 THR A CA 1
ATOM 2142 C C . THR A 1 279 ? -17.705 35.278 -0.483 1.00 57.59 279 THR A C 1
ATOM 2144 O O . THR A 1 279 ? -16.514 35.441 -0.270 1.00 57.59 279 THR A O 1
ATOM 2147 N N . MET A 1 280 ? -18.148 34.175 -1.091 1.00 53.62 280 MET A N 1
ATOM 2148 C CA . MET A 1 280 ? -17.288 33.087 -1.599 1.00 53.62 280 MET A CA 1
ATOM 2149 C C . MET A 1 280 ? -16.465 33.485 -2.854 1.00 53.62 280 MET A C 1
ATOM 2151 O O . MET A 1 280 ? -15.647 32.718 -3.358 1.00 53.62 280 MET A O 1
ATOM 2155 N N . MET A 1 281 ? -16.661 34.704 -3.376 1.00 59.97 281 MET A N 1
ATOM 2156 C CA . MET A 1 281 ? -16.022 35.221 -4.599 1.00 59.97 281 MET A CA 1
ATOM 2157 C C . MET A 1 281 ? -14.496 35.399 -4.540 1.00 59.97 281 MET A C 1
ATOM 2159 O O . MET A 1 281 ? -13.851 35.093 -5.543 1.00 59.97 281 MET A O 1
ATOM 2163 N N . PRO A 1 282 ? -13.887 35.893 -3.445 1.00 60.75 282 PRO A N 1
ATOM 2164 C CA . PRO A 1 282 ? -12.433 35.990 -3.340 1.00 60.75 282 PRO A CA 1
ATOM 2165 C C . PRO A 1 282 ? -11.782 34.606 -3.400 1.00 60.75 282 PRO A C 1
ATOM 2167 O O . PRO A 1 282 ? -10.788 34.426 -4.095 1.00 60.75 282 PRO A O 1
ATOM 2170 N N . VAL A 1 283 ? -12.403 33.614 -2.753 1.00 56.56 283 VAL A N 1
ATOM 2171 C CA . VAL A 1 283 ? -11.955 32.215 -2.765 1.00 56.56 283 VAL A CA 1
ATOM 2172 C C . VAL A 1 283 ? -12.068 31.624 -4.172 1.00 56.56 283 VAL A C 1
ATOM 2174 O O . VAL A 1 283 ? -11.110 31.041 -4.667 1.00 56.56 283 VAL A O 1
ATOM 2177 N N . LEU A 1 284 ? -13.188 31.849 -4.867 1.00 58.84 284 LEU A N 1
ATOM 2178 C CA . LEU A 1 284 ? -13.376 31.375 -6.244 1.00 58.84 284 LEU A CA 1
ATOM 2179 C C . LEU A 1 284 ? -12.371 31.984 -7.232 1.00 58.84 284 LEU A C 1
ATOM 2181 O O . LEU A 1 284 ? -11.839 31.261 -8.071 1.00 58.84 284 LEU A O 1
ATOM 2185 N N . ARG A 1 285 ? -12.070 33.28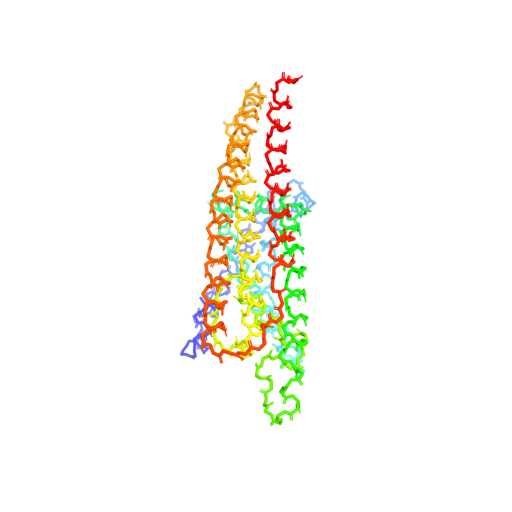7 -7.125 1.00 64.88 285 ARG A N 1
ATOM 2186 C CA . ARG A 1 285 ? -11.048 33.926 -7.974 1.00 64.88 285 ARG A CA 1
ATOM 2187 C C . ARG A 1 285 ? -9.652 33.381 -7.691 1.00 64.88 285 ARG A C 1
ATOM 2189 O O . ARG A 1 285 ? -8.916 33.117 -8.635 1.00 64.88 285 ARG A O 1
ATOM 2196 N N . LEU A 1 286 ? -9.313 33.179 -6.416 1.00 65.50 286 LEU A N 1
ATOM 2197 C CA . LEU A 1 286 ? -8.022 32.622 -6.011 1.00 65.50 286 LEU A CA 1
ATOM 2198 C C . LEU A 1 286 ? -7.836 31.192 -6.545 1.00 65.50 286 LEU A C 1
ATOM 2200 O O . LEU A 1 286 ? -6.763 30.852 -7.037 1.00 65.50 286 LEU A O 1
ATOM 2204 N N . ILE A 1 287 ? -8.891 30.374 -6.496 1.00 58.81 287 ILE A N 1
ATOM 2205 C CA . ILE A 1 287 ? -8.896 29.017 -7.058 1.00 58.81 287 ILE A CA 1
ATOM 2206 C C . ILE A 1 287 ? -8.716 29.061 -8.587 1.00 58.81 287 ILE A C 1
ATOM 2208 O O . ILE A 1 287 ? -7.895 28.325 -9.128 1.00 58.81 287 ILE A O 1
ATOM 2212 N N . GLU A 1 288 ? -9.424 29.948 -9.293 1.00 63.78 288 GLU A N 1
ATOM 2213 C CA . GLU A 1 288 ? -9.350 30.077 -10.759 1.00 63.78 288 GLU A CA 1
ATOM 2214 C C . GLU A 1 288 ? -7.976 30.565 -11.251 1.00 63.78 288 GLU A C 1
ATOM 2216 O O . GLU A 1 288 ? -7.472 30.103 -12.278 1.00 63.78 288 GLU A O 1
ATOM 2221 N N . GLU A 1 289 ? -7.348 31.473 -10.507 1.00 72.31 289 GLU A N 1
ATOM 2222 C CA . GLU A 1 289 ? -6.004 31.970 -10.795 1.00 72.31 289 GLU A CA 1
ATOM 2223 C C . GLU A 1 289 ? -4.945 30.880 -10.575 1.00 72.31 289 GLU A C 1
ATOM 2225 O O . GLU A 1 289 ? -4.106 30.647 -11.446 1.00 72.31 289 GLU A O 1
ATOM 2230 N N . ARG A 1 290 ? -5.034 30.130 -9.467 1.00 70.50 290 ARG A N 1
ATOM 2231 C CA . ARG A 1 290 ? -4.109 29.023 -9.172 1.00 70.50 290 ARG A CA 1
ATOM 2232 C C . ARG A 1 290 ? -4.260 27.844 -10.133 1.00 70.50 290 ARG A C 1
ATOM 2234 O O . ARG A 1 290 ? -3.248 27.280 -10.540 1.00 70.50 290 ARG A O 1
ATOM 2241 N N . GLY A 1 291 ? -5.482 27.520 -10.560 1.00 63.22 291 GLY A N 1
ATOM 2242 C CA . GLY A 1 291 ? -5.725 26.477 -11.564 1.00 63.22 291 GLY A CA 1
ATOM 2243 C C . GLY A 1 291 ? -5.094 26.792 -12.927 1.00 63.22 291 GLY A C 1
ATOM 2244 O O . GLY A 1 291 ? -4.532 25.906 -13.571 1.00 63.22 291 GLY A O 1
ATOM 2245 N N . ARG A 1 292 ? -5.106 28.068 -13.347 1.00 68.00 292 ARG A N 1
ATOM 2246 C CA . ARG A 1 292 ? -4.430 28.510 -14.581 1.00 68.00 292 ARG A CA 1
ATOM 2247 C C . ARG A 1 292 ? -2.911 28.374 -14.505 1.00 68.00 292 ARG A C 1
ATOM 2249 O O . ARG A 1 292 ? -2.307 27.955 -15.489 1.00 68.00 292 ARG A O 1
ATOM 2256 N N . VAL A 1 293 ? -2.312 28.702 -13.359 1.00 69.81 293 VAL A N 1
ATOM 2257 C CA . VAL A 1 293 ? -0.862 28.563 -13.143 1.00 69.81 293 VAL A CA 1
ATOM 2258 C C . VAL A 1 293 ? -0.442 27.093 -13.206 1.00 69.81 293 VAL A C 1
ATOM 2260 O O . VAL A 1 293 ? 0.474 26.768 -13.950 1.00 69.81 293 VAL A O 1
ATOM 2263 N N . LEU A 1 294 ? -1.174 26.197 -12.537 1.00 63.66 294 LEU A N 1
ATOM 2264 C CA . LEU A 1 294 ? -0.918 24.750 -12.581 1.00 63.66 294 LEU A CA 1
ATOM 2265 C C . LEU A 1 294 ? -0.997 24.176 -14.004 1.00 63.66 294 LEU A C 1
ATOM 2267 O O . LEU A 1 294 ? -0.138 23.394 -14.401 1.00 63.66 294 LEU A O 1
ATOM 2271 N N . CYS A 1 295 ? -1.988 24.594 -14.801 1.00 62.12 295 CYS A N 1
ATOM 2272 C CA . CYS A 1 295 ? -2.083 24.171 -16.202 1.00 62.12 295 CYS A CA 1
ATOM 2273 C C . CYS A 1 295 ? -0.910 24.692 -17.048 1.00 62.12 295 CYS A C 1
ATOM 2275 O O . CYS A 1 295 ? -0.410 23.974 -17.912 1.00 62.12 295 CYS A O 1
ATOM 2277 N N . ALA A 1 296 ? -0.471 25.932 -16.816 1.00 67.94 296 ALA A N 1
ATOM 2278 C CA . ALA A 1 296 ? 0.663 26.513 -17.529 1.00 67.94 296 ALA A CA 1
ATOM 2279 C C . ALA A 1 296 ? 1.986 25.820 -17.164 1.00 67.94 296 ALA A C 1
ATOM 2281 O O . ALA A 1 296 ? 2.785 25.539 -18.054 1.00 67.94 296 ALA A O 1
ATOM 2282 N N . GLU A 1 297 ? 2.195 25.492 -15.887 1.00 68.19 297 GLU A N 1
ATOM 2283 C CA . GLU A 1 297 ? 3.369 24.746 -15.419 1.00 68.19 297 GLU A CA 1
ATOM 2284 C C . GLU A 1 297 ? 3.383 23.308 -15.948 1.00 68.19 297 GLU A C 1
ATOM 2286 O O . GLU A 1 297 ? 4.423 22.848 -16.416 1.00 68.19 297 GLU A O 1
ATOM 2291 N N . ALA A 1 298 ? 2.238 22.616 -15.966 1.00 58.81 298 ALA A N 1
ATOM 2292 C CA . ALA A 1 298 ? 2.131 21.279 -16.551 1.00 58.81 298 ALA A CA 1
ATOM 2293 C C . ALA A 1 298 ? 2.473 21.280 -18.054 1.00 58.81 298 ALA A C 1
ATOM 2295 O O . ALA A 1 298 ? 3.239 20.435 -18.518 1.00 58.81 298 ALA A O 1
ATOM 2296 N N . GLN A 1 299 ? 1.974 22.271 -18.803 1.00 65.50 299 GLN A N 1
ATOM 2297 C CA . GLN A 1 299 ? 2.289 22.441 -20.225 1.00 65.50 299 GLN A CA 1
ATOM 2298 C C . GLN A 1 299 ? 3.770 22.787 -20.445 1.00 65.50 299 GLN A C 1
ATOM 2300 O O . GLN A 1 299 ? 4.400 22.266 -21.363 1.00 65.50 299 GLN A O 1
ATOM 2305 N N . ALA A 1 300 ? 4.341 23.651 -19.602 1.00 68.31 300 ALA A N 1
ATOM 2306 C CA . ALA A 1 300 ? 5.753 24.010 -19.667 1.00 68.31 300 ALA A CA 1
ATOM 2307 C C . ALA A 1 300 ? 6.660 22.808 -19.360 1.00 68.31 300 ALA A C 1
ATOM 2309 O O . ALA A 1 300 ? 7.667 22.621 -20.036 1.00 68.31 300 ALA A O 1
ATOM 2310 N N . CYS A 1 301 ? 6.278 21.966 -18.396 1.00 62.81 301 CYS A N 1
ATOM 2311 C CA . CYS A 1 301 ? 6.994 20.739 -18.055 1.00 62.81 301 CYS A CA 1
ATOM 2312 C C . CYS A 1 301 ? 6.959 19.732 -19.217 1.00 62.81 301 CYS A C 1
ATOM 2314 O O . CYS A 1 301 ? 7.997 19.199 -19.599 1.00 62.81 301 CYS A O 1
ATOM 2316 N N . ALA A 1 302 ? 5.795 19.550 -19.853 1.00 59.25 302 ALA A N 1
ATOM 2317 C CA . ALA A 1 302 ? 5.666 18.718 -21.050 1.00 59.25 302 ALA A CA 1
ATOM 2318 C C . ALA A 1 302 ? 6.541 19.225 -22.212 1.00 59.25 302 ALA A C 1
ATOM 2320 O O . ALA A 1 302 ? 7.249 18.438 -22.834 1.00 59.25 302 ALA A O 1
ATOM 2321 N N . ASN A 1 303 ? 6.553 20.538 -22.462 1.00 65.56 303 ASN A N 1
ATOM 2322 C CA . ASN A 1 303 ? 7.380 21.136 -23.513 1.00 65.56 303 ASN A CA 1
ATOM 2323 C C . ASN A 1 303 ? 8.885 21.044 -23.204 1.00 65.56 303 ASN A C 1
ATOM 2325 O O . ASN A 1 303 ? 9.686 20.890 -24.117 1.00 65.56 303 ASN A O 1
ATOM 2329 N N . ALA A 1 304 ? 9.290 21.136 -21.933 1.00 63.50 304 ALA A N 1
ATOM 2330 C CA . ALA A 1 304 ? 10.692 21.0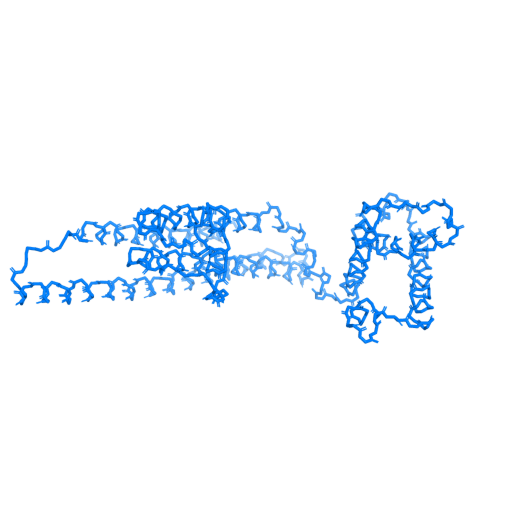00 -21.536 1.00 63.50 304 ALA A CA 1
ATOM 2331 C C . ALA A 1 304 ? 11.222 19.574 -21.764 1.00 63.50 304 ALA A C 1
ATOM 2333 O O . ALA A 1 304 ? 12.374 19.406 -22.161 1.00 63.50 304 ALA A O 1
ATOM 2334 N N . ILE A 1 305 ? 10.374 18.559 -21.565 1.00 57.81 305 ILE A N 1
ATOM 2335 C CA . ILE A 1 305 ? 10.696 17.157 -21.873 1.00 57.81 305 ILE A CA 1
ATOM 2336 C C . ILE A 1 305 ? 10.879 16.962 -23.389 1.00 57.81 305 ILE A C 1
ATOM 2338 O O . ILE A 1 305 ? 11.787 16.246 -23.796 1.00 57.81 305 ILE A O 1
ATOM 2342 N N . ASP A 1 30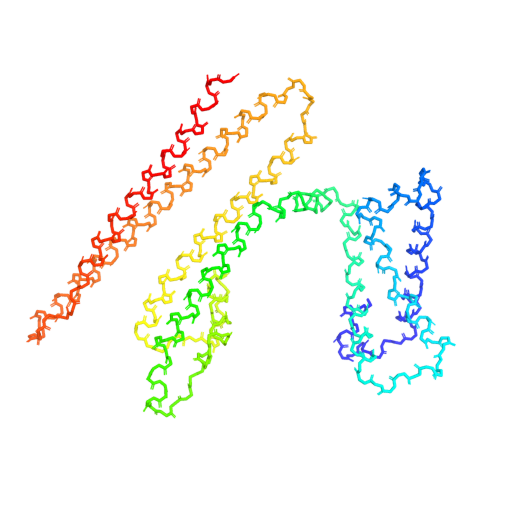6 ? 10.078 17.649 -24.209 1.00 53.78 306 ASP A N 1
ATOM 2343 C CA . ASP A 1 306 ? 10.104 17.583 -25.683 1.00 53.78 306 ASP A CA 1
ATOM 2344 C C . ASP A 1 306 ? 11.270 18.371 -26.325 1.00 53.78 306 ASP A C 1
ATOM 2346 O O . ASP A 1 306 ? 11.625 18.165 -27.480 1.00 53.78 306 ASP A O 1
ATOM 2350 N N . VAL A 1 307 ? 11.885 19.306 -25.591 1.00 57.34 307 VAL A N 1
ATOM 2351 C CA . VAL A 1 307 ? 13.095 20.025 -26.041 1.00 57.34 307 VAL A CA 1
ATOM 2352 C C . VAL A 1 307 ? 14.361 19.236 -25.704 1.00 57.34 307 VAL A C 1
ATOM 2354 O O . VAL A 1 307 ? 15.312 19.243 -26.486 1.00 57.34 307 VAL A O 1
ATOM 2357 N N . ALA A 1 308 ? 14.369 18.516 -24.578 1.00 52.03 308 ALA A N 1
ATOM 2358 C CA . ALA A 1 308 ? 15.481 17.646 -24.192 1.00 52.03 308 ALA A CA 1
ATOM 2359 C C . ALA A 1 308 ? 15.689 16.474 -25.175 1.00 52.03 308 ALA A C 1
ATOM 2361 O O . ALA A 1 308 ? 16.815 16.029 -25.350 1.00 52.03 308 ALA A O 1
ATOM 2362 N N . THR A 1 309 ? 14.641 16.024 -25.870 1.00 50.06 309 THR A N 1
ATOM 2363 C CA . THR A 1 309 ? 14.699 14.976 -26.910 1.00 50.06 309 THR A CA 1
ATOM 2364 C C . THR A 1 309 ? 15.291 15.441 -28.247 1.00 50.06 309 THR A C 1
ATOM 2366 O O . THR A 1 309 ? 15.609 14.602 -29.084 1.00 50.06 309 THR A O 1
ATOM 2369 N N . VAL A 1 310 ? 15.434 16.754 -28.480 1.00 49.94 310 VAL A N 1
ATOM 2370 C CA . VAL A 1 310 ? 15.929 17.326 -29.753 1.00 49.94 310 VAL A CA 1
ATOM 2371 C C . VAL A 1 310 ? 17.409 17.742 -29.673 1.00 49.94 310 VAL A C 1
ATOM 2373 O O . VAL A 1 310 ? 18.023 18.017 -30.704 1.00 49.94 310 VAL A O 1
ATOM 2376 N N . GLN A 1 311 ? 17.991 17.808 -28.469 1.00 42.25 311 GLN A N 1
ATOM 2377 C CA . GLN A 1 311 ? 19.360 18.301 -28.243 1.00 42.25 311 GLN A CA 1
ATOM 2378 C C . GLN A 1 311 ? 20.418 17.225 -27.919 1.00 42.25 311 GLN A C 1
ATOM 2380 O O . GLN A 1 311 ? 21.597 17.580 -27.931 1.00 42.25 311 GLN A O 1
ATOM 2385 N N . ASP A 1 312 ? 20.037 15.958 -27.712 1.00 38.38 312 ASP A N 1
ATOM 2386 C CA . ASP A 1 312 ? 20.935 14.788 -27.555 1.00 38.38 312 ASP A CA 1
ATOM 2387 C C . ASP A 1 312 ? 20.824 13.808 -28.743 1.00 38.38 312 ASP A C 1
ATOM 2389 O O . ASP A 1 312 ? 21.821 13.098 -29.038 1.00 38.38 312 ASP A O 1
#

Nearest PDB structures (foldseek):
  8quc-assembly1_A  TM=7.629E-01  e=1.295E-06  Homo sapiens
  8f1c-assembly1_A  TM=7.637E-01  e=3.432E-06  Homo sapiens
  8j02-assembly1_A  TM=4.842E-01  e=1.356E-06  Homo sapiens
  7vnp-assembly1_A  TM=5.140E-01  e=8.685E-06  Homo sapiens
  8j05-assembly1_G  TM=4.617E-01  e=7.213E-06  Homo sapiens

Radius of gyration: 28.07 Å; Cα contacts (8 Å, |Δi|>4): 193; chains: 1; bounding box: 65×75×60 Å

Mean predicted aligned error: 14.58 Å

InterPro domains:
  IPR005821 Ion transport domain [PF00520] (8-213)
  IPR027359 Voltage-dependent channel domain superfamily [G3DSA:1.20.120.350] (1-101)
  IPR028325 Voltage-gated potassium channel [PTHR11537] (2-233)